Protein 3FD3 (pdb70)

Nearest PDB structures (foldseek):
  5ydo-assembly1_A  TM=7.662E-01  e=1.680E-12  Salmonella enterica
  5yez-assembly1_B  TM=7.474E-01  e=6.960E-12  Salmonella enterica subsp. enterica serovar Typhimurium
  2hxr-assembly1_B  TM=6.810E-01  e=9.103E-10  Escherichia coli K-12
  3oxn-assembly1_A  TM=6.902E-01  e=2.689E-09  Vibrio parahaemolyticus
  3oxn-assembly1_D  TM=6.213E-01  e=1.277E-09  Vibrio parahaemolyticus

Sequence (202 aa):
RRVTLNIATNADSLGTWFLDDAVSKFTGGSDYLVNIAVDDDQDHTVEWLRGGRVLAAVTAHHDDKPVQGCRVTPLGVLRYHATASPDFARHFADGVTPAALARAPGLTFNQKDRRLQASWIRRTALLGEDVSSYPTHWLPSTDDDGFVKASLAGGWGLNPVQLVAEHLAAGRLVVELPGTPLLDIPLYWQVNRRLAAERRLAGLTANVGTARVVLPV

Radius of gyration: 18.35 Å; Cα contacts (8 Å, |Δi|>4): 399; chains: 1; bounding box: 31×37×52 Å

InterPro domains:
  IPR000847 LysR, HTH, N-terminal domain [PF00126] (7-62)
  IPR000847 LysR, HTH, N-terminal domain [PR00039] (19-30)
  IPR000847 LysR, HTH, N-terminal domain [PR00039] (30-40)
  IPR000847 LysR, HTH, N-terminal domain [PR00039] (40-51)
  IPR000847 LysR, HTH, N-terminal domain [PS50931] (2-58)
  IPR005119 LysR, substrate-binding [PF03466] (92-272)
  IPR017685 HTH-type transcriptional regulator ArgP [TIGR03298] (2-296)
  IPR036388 Winged helix-like DNA-binding domain superfamily [G3DSA:1.10.10.10] (2-75)
  IPR036390 Winged helix DNA-binding domain superfamily [SSF46785] (1-108)
  IPR050176 LysR-type transcriptional regulator [PTHR30579] (1-291)

CATH classification: 3.40.190.10 (+1 more: 3.40.190.10)

Foldseek 3Di:
DAEAEEEEEQQCVVFQLCVLQVVLVVPDVYHYDYHYDPPPCVLVCCLVVVHFKYKFLDQDASPQWDKDWLFKFKKFWKAFPVLVVQAVVADALVSQQEAEAEAQDPPGCFVQVLCCQVHVDGHDHHYDHHNHLVVQLVCRLVNHIYIHTCRSCVVVCVVRSMDGSPDRMDIGIIMMIGRNVCCVVCVSSVVSSVRSVVPHHD

Secondary structure (DSSP, 8-state):
-PEEEEEE-HHHHTTTHHHHHHHHHHTSS-EEEEEE--SS-HHHHHHTTS-SEEEES--SPPTT-EEEEEEEEEEEEEE-S----S-TT-S-HHHHTTS-EEESSTT--HHHHHHHHHHSS-----EEE---HHHHHHHHHT--BEEEEHHHHHHHHHHTSSEE-----EEEEEEEEE-TTTTTTTHHHHH--HHHHHH---

B-factor: mean 26.75, std 8.36, range [17.61, 74.77]

Organism: Agrobacterium fabrum (strain C58 / ATCC 33970) (NCBI:txid176299)

Solvent-accessible surface area: 10187 Å² total

Structure (mmCIF, N/CA/C/O backbone):
data_3FD3
#
_entry.id   3FD3
#
_cell.length_a   53.613
_cell.length_b   53.613
_cell.length_c   188.027
_cell.angle_alpha   90.000
_cell.angle_beta   90.000
_cell.angle_gamma   90.000
#
_symmetry.space_group_name_H-M   'P 43 21 2'
#
loop_
_entity.id
_entity.type
_entity.pdbx_description
1 polymer 'chromosome replication initiation inhibitor protein'
2 non-polymer 'CALCIUM ION'
3 non-polymer 3,6,9,12,15,18-HEXAOXAICOSANE-1,20-DIOL
4 non-polymer 'TETRAETHYLENE GLYCOL'
5 non-polymer 1,2-ETHANEDIOL
6 water water
#
loop_
_atom_site.group_PDB
_atom_site.id
_atom_site.type_symbol
_atom_site.label_atom_id
_atom_site.label_alt_id
_atom_site.label_comp_id
_atom_site.label_asym_id
_atom_site.label_entity_id
_atom_site.label_seq_id
_atom_site.pdbx_PDB_ins_code
_atom_site.Cartn_x
_atom_site.Cartn_y
_atom_site.Cartn_z
_atom_site.occupancy
_atom_site.B_iso_or_equiv
_atom_site.auth_seq_id
_atom_site.auth_comp_id
_atom_site.auth_asym_id
_atom_site.auth_atom_id
_atom_site.pdbx_PDB_model_num
ATOM 1 N N A ARG A 1 1 ? 12.981 29.896 23.863 0.50 27.65 112 ARG A N 1
ATOM 2 N N B ARG A 1 1 ? 13.241 30.143 24.307 0.50 30.39 112 ARG A N 1
ATOM 3 C CA A ARG A 1 1 ? 13.585 28.546 23.698 0.50 27.49 112 ARG A CA 1
ATOM 4 C CA B ARG A 1 1 ? 13.716 28.755 24.006 0.50 29.91 112 ARG A CA 1
ATOM 5 C C A ARG A 1 1 ? 15.067 28.677 23.316 0.50 27.16 112 ARG A C 1
ATOM 6 C C B ARG A 1 1 ? 15.142 28.770 23.463 0.50 28.60 112 ARG A C 1
ATOM 7 O O A ARG A 1 1 ? 15.471 29.668 22.716 0.50 28.02 112 ARG A O 1
ATOM 8 O O B ARG A 1 1 ? 15.579 29.756 22.875 0.50 29.19 112 ARG A O 1
ATOM 23 N N . VAL A 1 2 ? 15.870 27.680 23.671 1.00 26.86 113 VAL A N 1
ATOM 24 C CA . VAL A 1 2 ? 17.272 27.619 23.247 1.00 25.25 113 VAL A CA 1
ATOM 25 C C . VAL A 1 2 ? 17.342 26.853 21.916 1.00 23.75 113 VAL A C 1
ATOM 26 O O . VAL A 1 2 ? 16.717 25.800 21.776 1.00 23.55 113 VAL A O 1
ATOM 30 N N . THR A 1 3 ? 18.099 27.373 20.960 1.00 22.19 114 THR A N 1
ATOM 31 C CA . THR A 1 3 ? 18.293 26.683 19.687 1.00 21.88 114 THR A CA 1
ATOM 32 C C . THR A 1 3 ? 19.638 25.957 19.647 1.00 21.97 114 THR A C 1
ATOM 33 O O . THR A 1 3 ? 20.671 26.571 19.923 1.00 22.31 114 THR A O 1
ATOM 37 N N . LEU A 1 4 ? 19.598 24.663 19.316 1.00 21.09 115 LEU A N 1
ATOM 38 C CA . LEU A 1 4 ? 20.773 23.800 19.224 1.00 21.05 115 LEU A CA 1
ATOM 39 C C . LEU A 1 4 ? 21.199 23.661 17.779 1.00 21.75 115 LEU A C 1
ATOM 40 O O . LEU A 1 4 ? 20.414 23.186 16.948 1.00 21.12 115 LEU A O 1
ATOM 45 N N . ASN A 1 5 ? 22.429 24.069 17.484 1.00 21.73 116 ASN A N 1
ATOM 46 C CA . ASN A 1 5 ? 23.025 23.867 16.143 1.00 22.37 116 ASN A CA 1
ATOM 47 C C . ASN A 1 5 ? 23.648 22.465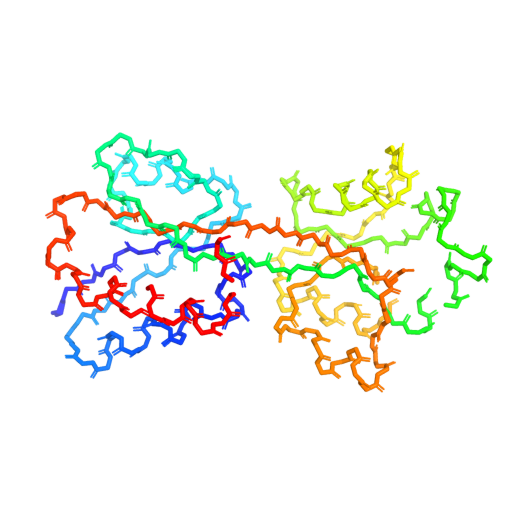 16.009 1.00 21.95 116 ASN A C 1
ATOM 48 O O . ASN A 1 5 ? 24.617 22.131 16.726 1.00 21.39 116 ASN A O 1
ATOM 53 N N . ILE A 1 6 ? 23.124 21.664 15.087 1.00 20.83 117 ILE A N 1
ATOM 54 C CA . ILE A 1 6 ? 23.522 20.278 14.888 1.00 21.99 117 ILE A CA 1
ATOM 55 C C . ILE A 1 6 ? 23.750 20.058 13.390 1.00 21.86 117 ILE A C 1
ATOM 56 O O . ILE A 1 6 ? 23.033 20.608 12.564 1.00 23.24 117 ILE A O 1
ATOM 61 N N . ALA A 1 7 ? 24.784 19.317 13.043 1.00 21.32 118 ALA A N 1
ATOM 62 C CA . ALA A 1 7 ? 25.117 19.036 11.655 1.00 20.52 118 ALA A CA 1
ATOM 63 C C . ALA A 1 7 ? 24.825 17.567 11.354 1.00 20.73 118 ALA A C 1
ATOM 64 O O . ALA A 1 7 ? 24.870 16.702 12.234 1.00 20.78 118 ALA A O 1
ATOM 66 N N . THR A 1 8 ? 24.507 17.303 10.081 1.00 21.05 119 THR A N 1
ATOM 67 C CA . THR A 1 8 ? 24.313 15.928 9.598 1.00 21.13 119 THR A CA 1
ATOM 68 C C . THR A 1 8 ? 24.700 15.901 8.131 1.00 22.03 119 THR A C 1
ATOM 69 O O . THR A 1 8 ? 24.634 16.947 7.445 1.00 22.31 119 THR A O 1
ATOM 73 N N . ASN A 1 9 ? 25.108 14.721 7.668 1.00 22.82 120 ASN A N 1
ATOM 74 C CA . ASN A 1 9 ? 25.231 14.472 6.251 1.00 23.63 120 ASN A CA 1
ATOM 75 C C . ASN A 1 9 ? 23.839 14.342 5.639 1.00 22.53 120 ASN A C 1
ATOM 76 O O . ASN A 1 9 ? 22.879 13.984 6.325 1.00 22.08 120 ASN A O 1
ATOM 81 N N . ALA A 1 10 ? 23.727 14.599 4.338 1.00 20.92 121 ALA A N 1
ATOM 82 C CA . ALA A 1 10 ? 22.425 14.514 3.666 1.00 20.78 121 ALA A CA 1
ATOM 83 C C . ALA A 1 10 ? 21.809 13.131 3.761 1.00 20.45 121 ALA A C 1
ATOM 84 O O . ALA A 1 10 ? 20.591 12.980 3.887 1.00 20.38 121 ALA A O 1
ATOM 86 N N . ASP A 1 11 ? 22.638 12.101 3.621 1.00 20.71 122 ASP A N 1
ATOM 87 C CA . ASP A 1 11 ? 22.100 10.735 3.586 1.00 20.52 122 ASP A CA 1
ATOM 88 C C . ASP A 1 11 ? 21.486 10.337 4.948 1.00 20.39 122 ASP A C 1
ATOM 89 O O . ASP A 1 11 ? 20.484 9.635 4.975 1.00 19.93 122 ASP A O 1
ATOM 94 N N . SER A 1 12 ? 22.039 10.813 6.062 1.00 19.03 123 SER A N 1
ATOM 95 C CA . SER A 1 12 ? 21.367 10.594 7.360 1.00 19.43 123 SER A CA 1
ATOM 96 C C . SER A 1 12 ? 20.090 11.415 7.488 1.00 20.19 123 SER A C 1
ATOM 97 O O . SER A 1 12 ? 19.078 10.916 8.030 1.00 20.15 123 SER A O 1
ATOM 100 N N . LEU A 1 13 ? 20.108 12.662 7.021 1.00 20.56 124 LEU A N 1
ATOM 101 C CA . LEU A 1 13 ? 18.874 13.487 7.037 1.00 21.59 124 LEU A CA 1
ATOM 102 C C . LEU A 1 13 ? 17.783 12.824 6.192 1.00 22.85 124 LEU A C 1
ATOM 103 O O . LEU A 1 13 ? 16.598 12.903 6.512 1.00 23.50 124 LEU A O 1
ATOM 108 N N . GLY A 1 14 ? 18.163 12.178 5.095 1.00 22.25 125 GLY A N 1
ATOM 109 C CA . GLY A 1 14 ? 17.195 11.527 4.240 1.00 22.94 125 GLY A CA 1
ATOM 110 C C . GLY A 1 14 ? 16.674 10.200 4.758 1.00 22.50 125 GLY A C 1
ATOM 111 O O . GLY A 1 14 ? 15.759 9.640 4.136 1.00 22.58 125 GLY A O 1
ATOM 112 N N . THR A 1 15 ? 17.246 9.692 5.862 1.00 21.63 126 THR A N 1
ATOM 113 C CA . THR A 1 15 ? 16.897 8.416 6.425 1.00 21.61 126 THR A CA 1
ATOM 114 C C . THR A 1 15 ? 16.426 8.563 7.892 1.00 23.22 126 THR A C 1
ATOM 115 O O . THR A 1 15 ? 15.235 8.872 8.117 1.00 25.04 126 THR A O 1
ATOM 119 N N . TRP A 1 16 ? 17.352 8.493 8.836 1.00 21.64 127 TRP A N 1
ATOM 120 C CA . TRP A 1 16 ? 17.074 8.259 10.267 1.00 21.26 127 TRP A CA 1
ATOM 121 C C . TRP A 1 16 ? 17.233 9.469 11.185 1.00 21.27 127 TRP A C 1
ATOM 122 O O . TRP A 1 16 ? 16.755 9.447 12.335 1.00 20.79 127 TRP A O 1
ATOM 133 N N . PHE A 1 17 ? 17.902 10.525 10.726 1.00 21.21 128 PHE A N 1
ATOM 134 C CA . PHE A 1 17 ? 18.328 11.595 11.635 1.00 20.83 128 PHE A CA 1
ATOM 135 C C . PHE A 1 17 ? 17.163 12.305 12.327 1.00 21.46 128 PHE A C 1
ATOM 136 O O . PHE A 1 17 ? 17.207 12.525 13.560 1.00 20.17 128 PHE A O 1
ATOM 144 N N . LEU A 1 18 ? 16.121 12.634 11.554 1.00 20.27 129 LEU A N 1
ATOM 145 C CA . LEU A 1 18 ? 14.969 13.337 12.111 1.00 21.62 129 LEU A CA 1
ATOM 146 C C . LEU A 1 18 ? 14.141 12.457 13.014 1.00 22.02 129 LEU A C 1
ATOM 147 O O . LEU A 1 18 ? 13.510 12.962 13.945 1.00 21.97 129 LEU A O 1
ATOM 152 N N A ASP A 1 19 ? 14.157 11.149 12.775 0.50 22.42 130 ASP A N 1
ATOM 153 N N B ASP A 1 19 ? 14.132 11.148 12.768 0.50 22.16 130 ASP A N 1
ATOM 154 C CA A ASP A 1 19 ? 13.505 10.219 13.692 0.50 23.41 130 ASP A CA 1
ATOM 155 C CA B ASP A 1 19 ? 13.489 10.236 13.712 0.50 22.93 130 ASP A CA 1
ATOM 156 C C A ASP A 1 19 ? 14.126 10.315 15.084 0.50 22.95 130 ASP A C 1
ATOM 157 C C B ASP A 1 19 ? 14.121 10.443 15.088 0.50 22.71 130 ASP A C 1
ATOM 158 O O A ASP A 1 19 ? 13.410 10.303 16.081 0.50 23.53 130 ASP A O 1
ATOM 159 O O B ASP A 1 19 ? 13.411 10.691 16.067 0.50 23.20 130 ASP A O 1
ATOM 168 N N . ALA A 1 20 ? 15.454 10.422 15.149 1.00 22.22 131 ALA A N 1
ATOM 169 C CA . ALA A 1 20 ? 16.162 10.615 16.405 1.00 21.60 131 ALA A CA 1
ATOM 170 C C . ALA A 1 20 ? 15.929 11.996 17.009 1.00 21.55 131 ALA A C 1
ATOM 171 O O . ALA A 1 20 ? 15.609 12.124 18.186 1.00 21.97 131 ALA A O 1
ATOM 173 N N . VAL A 1 21 ? 16.088 13.031 16.201 1.00 19.96 132 VAL A N 1
ATOM 174 C CA . VAL A 1 21 ? 15.972 14.393 16.697 1.00 20.46 132 VAL A CA 1
ATOM 175 C C . VAL A 1 21 ? 14.557 14.681 17.219 1.00 20.29 132 VAL A C 1
ATOM 176 O O . VAL A 1 21 ? 14.405 15.324 18.251 1.00 20.39 132 VAL A O 1
ATOM 180 N N . SER A 1 22 ? 13.541 14.148 16.553 1.00 20.35 133 SER A N 1
ATOM 181 C CA . SER A 1 22 ? 12.165 14.436 16.925 1.00 21.06 133 SER A CA 1
ATOM 182 C C . SER A 1 22 ? 11.818 13.783 18.269 1.00 20.74 133 SER A C 1
ATOM 183 O O . SER A 1 22 ? 11.004 14.311 19.034 1.00 20.37 133 SER A O 1
ATOM 186 N N . LYS A 1 23 ? 12.443 12.651 18.562 1.00 20.57 134 LYS A N 1
ATOM 187 C CA . LYS A 1 23 ? 12.227 12.001 19.855 1.00 21.03 134 LYS A CA 1
ATOM 188 C C . LYS A 1 23 ? 12.713 12.948 20.934 1.00 21.10 134 LYS A C 1
ATOM 189 O O . LYS A 1 23 ? 12.080 13.093 21.982 1.00 22.01 134 LYS A O 1
ATOM 195 N N . PHE A 1 24 ? 13.868 13.560 20.697 1.00 20.12 135 PHE A N 1
ATOM 196 C CA . PHE A 1 24 ? 14.439 14.504 21.663 1.00 20.00 135 PHE A CA 1
ATOM 197 C C . PHE A 1 24 ? 13.613 15.796 21.795 1.00 20.22 135 PHE A C 1
ATOM 198 O O . PHE A 1 24 ? 13.256 16.214 22.926 1.00 20.72 135 PHE A O 1
ATOM 206 N N . THR A 1 25 ? 13.297 16.425 20.663 1.00 19.66 136 THR A N 1
ATOM 207 C CA . THR A 1 25 ? 12.551 17.682 20.721 1.00 20.68 136 THR A CA 1
ATOM 208 C C . THR A 1 25 ? 11.128 17.498 21.276 1.00 20.83 136 THR A C 1
ATOM 209 O O . THR A 1 25 ? 10.609 18.410 21.907 1.00 20.82 136 THR A O 1
ATOM 213 N N . GLY A 1 26 ? 10.548 16.314 21.109 1.00 21.21 137 GLY A N 1
ATOM 214 C CA . GLY A 1 26 ? 9.197 16.030 21.599 1.00 21.69 137 GLY A CA 1
ATOM 215 C C . GLY A 1 26 ? 9.105 16.052 23.124 1.00 21.75 137 GLY A C 1
ATOM 216 O O . GLY A 1 26 ? 8.034 16.295 23.683 1.00 20.11 137 GLY A O 1
ATOM 217 N N . GLY A 1 27 ? 10.229 15.815 23.784 1.00 22.49 138 GLY A N 1
ATOM 218 C CA . GLY A 1 27 ? 10.277 15.739 25.245 1.00 24.16 138 GLY A CA 1
ATOM 219 C C . GLY A 1 27 ? 10.962 16.923 25.911 1.00 25.66 138 GLY A C 1
ATOM 220 O O . GLY A 1 27 ? 11.099 16.949 27.137 1.00 24.91 138 GLY A O 1
ATOM 221 N N . SER A 1 28 ? 11.385 17.902 25.115 1.00 27.08 139 SER A N 1
ATOM 222 C CA . SER A 1 28 ? 12.067 19.068 25.634 1.00 29.00 139 SER A CA 1
ATOM 223 C C . SER A 1 28 ? 11.638 20.371 24.950 1.00 30.16 139 SER A C 1
ATOM 224 O O . SER A 1 28 ? 10.763 20.394 24.058 1.00 31.62 139 SER A O 1
ATOM 227 N N . ASP A 1 29 ? 12.235 21.464 25.417 1.00 30.21 140 ASP A N 1
ATOM 228 C CA . ASP A 1 29 ? 11.882 22.789 24.939 1.00 30.58 140 ASP A CA 1
ATOM 229 C C . ASP A 1 29 ? 12.829 23.293 23.867 1.00 29.34 140 ASP A C 1
ATOM 230 O O . ASP A 1 29 ? 12.625 24.400 23.347 1.00 30.04 140 ASP A O 1
ATOM 235 N N . TYR A 1 30 ? 13.829 22.487 23.506 1.00 26.36 141 TYR A N 1
ATOM 236 C CA . TYR A 1 30 ? 14.829 22.934 22.561 1.00 24.44 141 TYR A CA 1
ATOM 237 C C . TYR A 1 30 ? 14.290 23.052 21.149 1.00 23.31 141 TYR A C 1
ATOM 238 O O . TYR A 1 30 ? 13.415 22.287 20.716 1.00 22.31 141 TYR A O 1
ATOM 247 N N . LEU A 1 31 ? 14.834 24.021 20.432 1.00 21.39 142 LEU A N 1
ATOM 248 C CA . LEU A 1 31 ? 14.674 24.099 18.979 1.00 20.50 142 LEU A CA 1
ATOM 249 C C . LEU A 1 31 ? 15.977 23.616 18.366 1.00 20.32 142 LEU A C 1
ATOM 250 O O . LEU A 1 31 ? 17.021 23.704 19.021 1.00 20.55 142 LEU A O 1
ATOM 255 N N . VAL A 1 32 ? 15.941 23.150 17.116 1.00 18.27 143 VAL A N 1
ATOM 256 C CA . VAL A 1 32 ? 17.134 22.720 16.425 1.00 19.22 143 VAL A CA 1
ATOM 257 C C . VAL A 1 32 ? 17.355 23.519 15.145 1.00 20.13 143 VAL A C 1
ATOM 258 O O . VAL A 1 32 ? 16.405 23.928 14.470 1.00 19.41 143 VAL A O 1
ATOM 262 N N . ASN A 1 33 ? 18.622 23.787 14.874 1.00 20.47 144 ASN A N 1
ATOM 263 C CA . ASN A 1 33 ? 19.049 24.368 13.614 1.00 20.77 144 ASN A CA 1
ATOM 264 C C . ASN A 1 33 ? 19.923 23.326 12.954 1.00 20.73 144 ASN A C 1
ATOM 265 O O . ASN A 1 33 ? 21.053 23.055 13.408 1.00 21.31 144 ASN A O 1
ATOM 270 N N . ILE A 1 34 ? 19.370 22.692 11.928 1.00 20.50 145 ILE A N 1
ATOM 271 C CA . ILE A 1 34 ? 20.005 21.5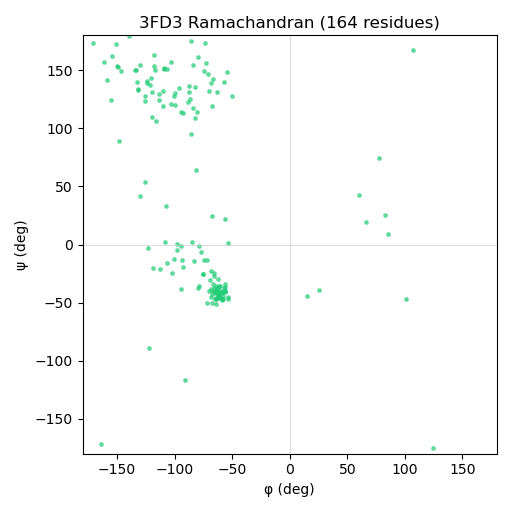47 11.274 1.00 21.06 145 ILE A CA 1
ATOM 272 C C . ILE A 1 34 ? 20.796 21.998 10.082 1.00 21.13 145 ILE A C 1
ATOM 273 O O . ILE A 1 34 ? 20.247 22.560 9.123 1.00 21.52 145 ILE A O 1
ATOM 278 N N . ALA A 1 35 ? 22.121 21.838 10.161 1.00 21.43 146 ALA A N 1
ATOM 279 C CA . ALA A 1 35 ? 23.004 22.196 9.058 1.00 22.42 146 ALA A CA 1
ATOM 280 C C . ALA A 1 35 ? 23.359 20.921 8.314 1.00 23.23 146 ALA A C 1
ATOM 281 O O . ALA A 1 35 ? 23.760 19.902 8.922 1.00 24.08 146 ALA A O 1
ATOM 283 N N . VAL A 1 36 ? 23.211 20.938 6.998 1.00 23.37 147 VAL A N 1
ATOM 284 C CA . VAL A 1 36 ? 23.446 19.736 6.223 1.00 25.06 147 VAL A CA 1
ATOM 285 C C . VAL A 1 36 ? 24.810 19.908 5.554 1.00 26.24 147 VAL A C 1
ATOM 286 O O . VAL A 1 36 ? 25.033 20.869 4.811 1.00 26.59 147 VAL A O 1
ATOM 290 N N . ASP A 1 37 ? 25.732 19.002 5.826 1.00 27.03 148 ASP A N 1
ATOM 291 C CA . ASP A 1 37 ? 27.089 19.153 5.376 1.00 29.06 148 ASP A CA 1
ATOM 292 C C . ASP A 1 37 ? 27.342 18.067 4.367 1.00 31.13 148 ASP A C 1
ATOM 293 O O . ASP A 1 37 ? 27.332 16.890 4.722 1.00 33.22 148 ASP A O 1
ATOM 298 N N A ASP A 1 38 ? 27.551 18.405 3.112 0.50 31.69 149 ASP A N 1
ATOM 299 N N B ASP A 1 38 ? 27.491 18.465 3.111 0.50 31.83 149 ASP A N 1
ATOM 300 C CA A ASP A 1 38 ? 28.125 17.400 2.208 0.50 32.09 149 ASP A CA 1
ATOM 301 C CA B ASP A 1 38 ? 27.934 17.542 2.066 0.50 32.38 149 ASP A CA 1
ATOM 302 C C A ASP A 1 38 ? 29.293 17.976 1.431 0.50 32.27 149 ASP A C 1
ATOM 303 C C B ASP A 1 38 ? 29.288 17.956 1.454 0.50 32.41 149 ASP A C 1
ATOM 304 O O A ASP A 1 38 ? 29.622 17.503 0.347 0.50 32.58 149 ASP A O 1
ATOM 305 O O B ASP A 1 38 ? 29.759 17.309 0.520 0.50 32.50 149 ASP A O 1
ATOM 314 N N . GLN A 1 39 ? 29.922 18.993 2.018 1.00 32.55 150 GLN A N 1
ATOM 315 C CA . GLN A 1 39 ? 31.205 19.516 1.534 1.00 32.45 150 GLN A CA 1
ATOM 316 C C . GLN A 1 39 ? 32.338 19.251 2.542 1.00 32.34 150 GLN A C 1
ATOM 317 O O . GLN A 1 39 ? 33.415 19.847 2.430 1.00 31.16 150 GLN A O 1
ATOM 323 N N . ASP A 1 40 ? 32.094 18.355 3.505 1.00 32.00 151 ASP A N 1
ATOM 324 C CA . ASP A 1 40 ? 33.097 17.951 4.479 1.00 32.32 151 ASP A CA 1
ATOM 325 C C . ASP A 1 40 ? 33.590 19.156 5.327 1.00 30.82 151 ASP A C 1
ATOM 326 O O . ASP A 1 40 ? 34.790 19.326 5.547 1.00 30.31 151 ASP A O 1
ATOM 331 N N . HIS A 1 41 ? 32.660 20.011 5.748 1.00 28.96 152 HIS A N 1
ATOM 332 C CA . HIS A 1 41 ? 32.974 21.137 6.614 1.00 28.90 152 HIS A CA 1
ATOM 333 C C . HIS A 1 41 ? 32.685 20.864 8.080 1.00 28.20 152 HIS A C 1
ATOM 334 O O . HIS A 1 41 ? 32.968 21.708 8.931 1.00 27.22 152 HIS A O 1
ATOM 341 N N . THR A 1 42 ? 32.108 19.698 8.381 1.00 28.07 153 THR A N 1
ATOM 342 C CA . THR A 1 42 ? 31.656 19.431 9.759 1.00 28.33 153 THR A CA 1
ATOM 343 C C . THR A 1 42 ? 32.760 19.585 10.782 1.00 28.25 153 THR A C 1
ATOM 344 O O . THR A 1 42 ? 32.525 20.165 11.859 1.00 27.32 153 THR A O 1
ATOM 348 N N . VAL A 1 43 ? 33.963 19.104 10.456 1.00 28.35 154 VAL A N 1
ATOM 349 C CA . VAL A 1 43 ? 35.097 19.209 11.386 1.00 29.09 154 VAL A CA 1
ATOM 350 C C . VAL A 1 43 ? 35.443 20.664 11.723 1.00 28.78 154 VAL A C 1
ATOM 351 O O . VAL A 1 43 ? 35.635 21.007 12.886 1.00 29.03 154 VAL A O 1
ATOM 355 N N . GLU A 1 44 ? 35.487 21.513 10.702 1.00 28.68 155 GLU A N 1
ATOM 356 C CA . GLU A 1 44 ? 35.708 22.943 10.895 1.00 28.87 155 GLU A CA 1
ATOM 357 C C . GLU A 1 44 ? 34.598 23.585 11.729 1.00 27.49 155 GLU A C 1
ATOM 358 O O . GLU A 1 44 ? 34.870 24.370 12.643 1.00 26.93 155 GLU A O 1
ATOM 364 N N . TRP A 1 45 ? 33.356 23.222 11.437 1.00 25.62 156 TRP A N 1
ATOM 365 C CA . TRP A 1 45 ? 32.212 23.755 12.181 1.00 25.29 156 TRP A CA 1
ATOM 366 C C . TRP A 1 45 ? 32.258 23.381 13.651 1.00 24.79 156 TRP A C 1
ATOM 367 O O . TRP A 1 45 ? 31.933 24.195 14.516 1.00 24.65 156 TRP A O 1
ATOM 378 N N . LEU A 1 46 ? 32.618 22.139 13.933 1.00 24.23 157 LEU A N 1
ATOM 379 C CA . LEU A 1 46 ? 32.784 21.720 15.319 1.00 25.14 157 LEU A CA 1
ATOM 380 C C . LEU A 1 46 ? 33.927 22.473 16.003 1.00 26.23 157 LEU A C 1
ATOM 381 O O . LEU A 1 46 ? 33.788 22.951 17.127 1.00 26.19 157 LEU A O 1
ATOM 386 N N . ARG A 1 47 ? 35.051 22.569 15.321 1.00 27.47 158 ARG A N 1
ATOM 387 C CA . ARG A 1 47 ? 36.207 23.284 15.866 1.00 29.49 158 ARG A CA 1
ATOM 388 C C . ARG A 1 47 ? 35.859 24.739 16.167 1.00 29.32 158 ARG A C 1
ATOM 389 O O . ARG A 1 47 ? 36.256 25.273 17.202 1.00 30.65 158 ARG A O 1
ATOM 397 N N . GLY A 1 48 ? 35.103 25.374 15.284 1.00 29.33 159 GLY A N 1
ATOM 398 C CA . GLY A 1 48 ? 34.758 26.790 15.428 1.00 29.23 159 GLY A CA 1
ATOM 399 C C . GLY A 1 48 ? 33.553 27.061 16.313 1.00 29.14 159 GLY A C 1
ATOM 400 O O . GLY A 1 48 ? 33.145 28.210 16.455 1.00 29.40 159 GLY A O 1
ATOM 401 N N . GLY A 1 49 ? 32.973 26.011 16.891 1.00 28.65 160 GLY A N 1
ATOM 402 C CA . GLY A 1 49 ? 31.749 26.133 17.685 1.00 28.30 160 GLY A CA 1
ATOM 403 C C . GLY A 1 49 ? 30.516 26.553 16.906 1.00 28.08 160 GLY A C 1
ATOM 404 O O . GLY A 1 49 ? 29.541 27.013 17.502 1.00 28.91 160 GLY A O 1
ATOM 405 N N . ARG A 1 50 ? 30.536 26.397 15.579 1.00 27.21 161 ARG A N 1
ATOM 406 C CA . ARG A 1 50 ? 29.381 26.750 14.747 1.00 26.38 161 ARG A CA 1
ATOM 407 C C . ARG A 1 50 ? 28.248 25.720 14.856 1.00 24.68 161 ARG A C 1
ATOM 408 O O . ARG A 1 50 ? 27.098 26.046 14.617 1.00 23.95 161 ARG A O 1
ATOM 416 N N . VAL A 1 51 ? 28.596 24.483 15.192 1.00 22.54 162 VAL A N 1
ATOM 417 C CA . VAL A 1 51 ? 27.634 23.491 15.639 1.00 21.87 162 VAL A CA 1
ATOM 418 C C . VAL A 1 51 ? 28.139 22.841 16.932 1.00 21.18 162 VAL A C 1
ATOM 419 O O . VAL A 1 51 ? 29.360 22.779 17.175 1.00 20.88 162 VAL A O 1
ATOM 423 N N . LEU A 1 52 ? 27.206 22.335 17.740 1.00 20.45 163 LEU A N 1
ATOM 424 C CA . LEU A 1 52 ? 27.529 21.670 19.003 1.00 20.96 163 LEU A CA 1
ATOM 425 C C . LEU A 1 52 ? 27.684 20.164 18.879 1.00 20.28 163 LEU A C 1
ATOM 426 O O . LEU A 1 52 ? 28.237 19.522 19.765 1.00 20.56 163 LEU A O 1
ATOM 431 N N . ALA A 1 53 ? 27.148 19.602 17.815 1.00 19.61 164 ALA A N 1
ATOM 432 C CA . ALA A 1 53 ? 27.110 18.168 17.629 1.00 19.76 164 ALA A CA 1
ATOM 433 C C . ALA A 1 53 ? 26.862 17.859 16.176 1.00 20.12 164 ALA A C 1
ATOM 434 O O . ALA A 1 53 ? 26.338 18.700 15.412 1.00 20.96 164 ALA A O 1
ATOM 436 N N . ALA A 1 54 ? 27.273 16.657 15.778 1.00 20.25 165 ALA A N 1
ATOM 437 C CA . ALA A 1 54 ? 27.175 16.271 14.366 1.00 20.17 165 ALA A CA 1
ATOM 438 C C . ALA A 1 54 ? 27.181 14.762 14.200 1.00 21.08 165 ALA A C 1
ATOM 439 O O . ALA A 1 54 ? 27.920 14.055 14.904 1.00 21.82 165 ALA A O 1
ATOM 441 N N . VAL A 1 55 ? 26.363 14.302 13.242 1.00 21.27 166 VAL A N 1
ATOM 442 C CA . VAL A 1 55 ? 26.490 12.990 12.637 1.00 21.15 166 VAL A CA 1
ATOM 443 C C . VAL A 1 55 ? 27.465 13.169 11.497 1.00 22.71 166 VAL A C 1
ATOM 444 O O . VAL A 1 55 ? 27.259 14.028 10.600 1.00 22.83 166 VAL A O 1
ATOM 448 N N . THR A 1 56 ? 28.522 12.375 11.504 1.00 22.99 167 THR A N 1
ATOM 449 C CA . THR A 1 56 ? 29.602 12.498 10.517 1.00 23.75 167 THR A CA 1
ATOM 450 C C . THR A 1 56 ? 30.236 11.144 10.236 1.00 24.49 167 THR A C 1
ATOM 451 O O . THR A 1 56 ? 30.231 10.261 11.091 1.00 23.45 167 THR A O 1
ATOM 455 N N . ALA A 1 57 ? 30.792 10.989 9.027 1.00 25.08 168 ALA A N 1
ATOM 456 C CA . ALA A 1 57 ? 31.641 9.838 8.718 1.00 26.26 168 ALA A CA 1
ATOM 457 C C . ALA A 1 57 ? 33.070 9.952 9.285 1.00 28.28 168 ALA A C 1
ATOM 458 O O . ALA A 1 57 ? 33.816 8.990 9.206 1.00 28.10 168 ALA A O 1
ATOM 460 N N A HIS A 1 58 ? 33.407 11.139 9.797 0.70 29.78 169 HIS A N 1
ATOM 461 N N B HIS A 1 58 ? 33.450 11.072 9.898 0.30 29.39 169 HIS A N 1
ATOM 462 C CA A HIS A 1 58 ? 34.687 11.388 10.445 0.70 31.79 169 HIS A CA 1
ATOM 463 C CA B HIS A 1 58 ? 34.781 11.234 10.528 0.30 30.70 169 HIS A CA 1
ATOM 464 C C A HIS A 1 58 ? 34.732 10.794 11.847 0.70 33.16 169 HIS A C 1
ATOM 465 C C B HIS A 1 58 ? 34.854 10.547 11.919 0.30 32.30 169 HIS A C 1
ATOM 466 O O A HIS A 1 58 ? 33.974 11.170 12.738 0.70 32.65 169 HIS A O 1
ATOM 467 O O B HIS A 1 58 ? 34.100 10.940 12.804 0.30 32.14 169 HIS A O 1
ATOM 480 N N A ASP A 1 59 ? 35.682 9.867 12.000 0.50 35.11 170 ASP A N 1
ATOM 481 N N B ASP A 1 59 ? 35.729 9.549 12.142 0.50 34.36 170 ASP A N 1
ATOM 482 C CA A ASP A 1 59 ? 35.918 9.046 13.204 0.50 36.84 170 ASP A CA 1
ATOM 483 C CA B ASP A 1 59 ? 35.861 8.985 13.512 0.50 35.91 170 ASP A CA 1
ATOM 484 C C A ASP A 1 59 ? 36.803 9.761 14.217 0.50 37.78 170 ASP A C 1
ATOM 485 C C B ASP A 1 59 ? 36.870 9.761 14.332 0.50 37.24 170 ASP A C 1
ATOM 486 O O A ASP A 1 59 ? 36.681 9.605 15.447 0.50 38.46 170 ASP A O 1
ATOM 487 O O B ASP A 1 59 ? 36.893 9.659 15.578 0.50 37.36 170 ASP A O 1
ATOM 496 N N . LYS A 1 60 ? 37.749 10.495 13.651 1.00 38.26 171 LYS A N 1
ATOM 497 C CA . LYS A 1 60 ? 38.833 11.101 14.350 1.00 39.31 171 LYS A CA 1
ATOM 498 C C . LYS A 1 60 ? 38.273 12.248 15.130 1.00 39.28 171 LYS A C 1
ATOM 499 O O . LYS A 1 60 ? 37.524 13.074 14.599 1.00 38.60 171 LYS A O 1
ATOM 505 N N . PRO A 1 61 ? 38.594 12.267 16.428 1.00 39.69 172 PRO A N 1
ATOM 506 C CA . PRO A 1 61 ? 38.048 13.264 17.304 1.00 39.18 172 PRO A CA 1
ATOM 507 C C . PRO A 1 61 ? 38.506 14.617 16.870 1.00 39.05 172 PRO A C 1
ATOM 508 O O . PRO A 1 61 ? 39.698 14.828 16.603 1.00 39.64 172 PRO A O 1
ATOM 512 N N . VAL A 1 62 ? 37.565 15.525 16.756 1.00 39.29 173 VAL A N 1
ATOM 513 C CA . VAL A 1 62 ? 37.904 16.913 16.701 1.00 38.90 173 VAL A CA 1
ATOM 514 C C . VAL A 1 62 ? 38.351 17.049 18.129 1.00 38.87 173 VAL A C 1
ATOM 515 O O . VAL A 1 62 ? 37.686 16.523 19.066 1.00 38.09 173 VAL A O 1
ATOM 519 N N . GLN A 1 63 ? 39.508 17.668 18.308 1.00 38.13 174 GLN A N 1
ATOM 520 C CA . GLN A 1 63 ? 40.105 17.747 19.618 1.00 37.92 174 GLN A CA 1
ATOM 521 C C . GLN A 1 63 ? 39.053 18.252 20.589 1.00 37.30 174 GLN A C 1
ATOM 522 O O . GLN A 1 63 ? 38.372 19.239 20.330 1.00 38.60 174 GLN A O 1
ATOM 528 N N . GLY A 1 64 ? 38.885 17.521 21.676 1.00 36.00 175 GLY A N 1
ATOM 529 C CA . GLY A 1 64 ? 37.950 17.890 22.696 1.00 34.30 175 GLY A CA 1
ATOM 530 C C . GLY A 1 64 ? 36.662 17.114 22.624 1.00 32.60 175 GLY A C 1
ATOM 531 O O . GLY A 1 64 ? 36.207 16.637 23.665 1.00 33.57 175 GLY A O 1
ATOM 532 N N . CYS A 1 65 ? 36.068 16.996 21.423 1.00 28.76 176 CYS A N 1
ATOM 533 C CA . CYS A 1 65 ? 34.754 16.380 21.271 1.00 27.58 176 CYS A CA 1
ATOM 534 C C . CYS A 1 65 ? 34.657 14.986 21.851 1.00 23.98 176 CYS A C 1
ATOM 535 O O . CYS A 1 65 ? 35.622 14.233 21.834 1.00 23.00 176 CYS A O 1
ATOM 538 N N . ARG A 1 66 ? 33.458 14.651 22.330 1.00 21.31 177 ARG A N 1
ATOM 539 C CA . ARG A 1 66 ? 33.143 13.276 22.688 1.00 20.86 177 ARG A CA 1
ATOM 540 C C . ARG A 1 66 ? 32.636 12.591 21.440 1.00 21.19 177 ARG A C 1
ATOM 541 O O . ARG A 1 66 ? 31.829 13.178 20.712 1.00 22.25 177 ARG A O 1
ATOM 549 N N . VAL A 1 67 ? 33.098 11.368 21.194 1.00 20.07 178 VAL A N 1
ATOM 550 C CA . VAL A 1 67 ? 32.794 10.683 19.927 1.00 19.68 178 VAL A CA 1
ATOM 551 C C . VAL A 1 67 ? 32.183 9.330 20.242 1.00 20.22 178 VAL A C 1
ATOM 552 O O . VAL A 1 67 ? 32.742 8.551 21.032 1.00 19.42 178 VAL A O 1
ATOM 556 N N . THR A 1 68 ? 31.029 9.055 19.651 1.00 19.40 179 THR A N 1
ATOM 557 C CA . THR A 1 68 ? 30.362 7.770 19.818 1.00 20.18 179 THR A CA 1
ATOM 558 C C . THR A 1 68 ? 30.074 7.127 18.449 1.00 19.89 179 THR A C 1
ATOM 559 O O . THR A 1 68 ? 29.406 7.718 17.616 1.00 19.58 179 THR A O 1
ATOM 563 N N . PRO A 1 69 ? 30.567 5.909 18.219 1.00 20.03 180 PRO A N 1
ATOM 564 C CA . PRO A 1 69 ? 30.190 5.251 16.959 1.00 19.71 180 PRO A CA 1
ATOM 565 C C . PRO A 1 69 ? 28.706 4.890 16.963 1.00 20.29 180 PRO A C 1
ATOM 566 O O . PRO A 1 69 ? 28.185 4.437 17.982 1.00 19.86 180 PRO A O 1
ATOM 570 N N . LEU A 1 70 ? 28.055 5.099 15.827 1.00 19.13 181 LEU A N 1
ATOM 571 C CA . LEU A 1 70 ? 26.618 4.916 15.702 1.00 20.37 181 LEU A CA 1
ATOM 572 C C . LEU A 1 70 ? 26.234 3.628 15.014 1.00 20.39 181 LEU A C 1
ATOM 573 O O . LEU A 1 70 ? 25.105 3.132 15.205 1.00 20.05 181 LEU A O 1
ATOM 578 N N . GLY A 1 71 ? 27.134 3.097 14.191 1.00 20.97 182 GLY A N 1
ATOM 579 C CA . GLY A 1 71 ? 26.808 1.959 13.320 1.00 21.05 182 GLY A CA 1
ATOM 580 C C . GLY A 1 71 ? 27.120 2.319 11.877 1.00 21.19 182 GLY A C 1
ATOM 581 O O . GLY A 1 71 ? 27.636 3.396 11.605 1.00 22.02 182 GLY A O 1
ATOM 582 N N . VAL A 1 72 ? 26.783 1.418 10.967 1.00 21.26 183 VAL A N 1
ATOM 583 C CA . VAL A 1 72 ? 27.172 1.515 9.565 1.00 21.89 183 VAL A CA 1
ATOM 584 C C . VAL A 1 72 ? 25.940 1.825 8.713 1.00 22.16 183 VAL A C 1
ATOM 585 O O . VAL A 1 72 ? 24.896 1.181 8.862 1.00 21.57 183 VAL A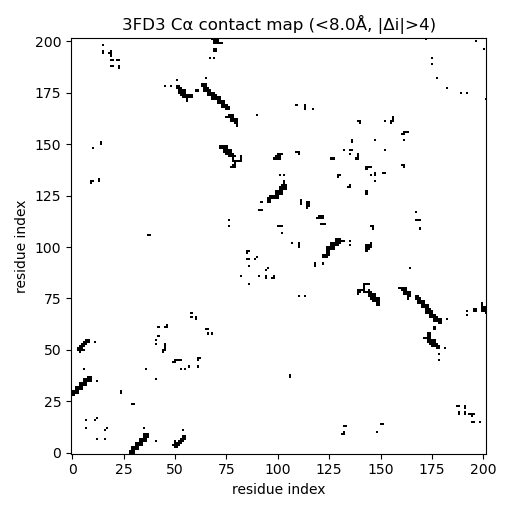 O 1
ATOM 589 N N . LEU A 1 73 ? 26.099 2.814 7.829 1.00 21.45 184 LEU A N 1
ATOM 590 C CA . LEU A 1 73 ? 25.113 3.152 6.794 1.00 21.64 184 LEU A CA 1
ATOM 591 C C . LEU A 1 73 ? 25.519 2.372 5.536 1.00 21.03 184 LEU A C 1
ATOM 592 O O . LEU A 1 73 ? 26.622 2.561 4.991 1.00 20.33 184 LEU A O 1
ATOM 597 N N . ARG A 1 74 ? 24.676 1.422 5.151 1.00 20.15 185 ARG A N 1
ATOM 598 C CA . ARG A 1 74 ? 24.975 0.548 4.007 1.00 20.86 185 ARG A CA 1
ATOM 599 C C . ARG A 1 74 ? 24.301 1.091 2.782 1.00 20.42 185 ARG A C 1
ATOM 600 O O . ARG A 1 74 ? 23.122 1.476 2.828 1.00 20.48 185 ARG A O 1
ATOM 608 N N . TYR A 1 75 ? 25.065 1.127 1.686 1.00 19.79 186 TYR A N 1
ATOM 609 C CA . TYR A 1 75 ? 24.584 1.596 0.404 1.00 20.08 186 TYR A CA 1
ATOM 610 C C . TYR A 1 75 ? 24.621 0.477 -0.617 1.00 20.68 186 TYR A C 1
ATOM 611 O O . TYR A 1 75 ? 25.472 -0.413 -0.538 1.00 18.88 186 TYR A O 1
ATOM 620 N N . HIS A 1 76 ? 23.702 0.532 -1.578 1.00 20.88 187 HIS A N 1
ATOM 621 C CA . HIS A 1 76 ? 23.711 -0.407 -2.702 1.00 19.73 187 HIS A CA 1
ATOM 622 C C . HIS A 1 76 ? 23.758 0.383 -4.014 1.00 20.50 187 HIS A C 1
ATOM 623 O O . HIS A 1 76 ? 23.086 1.415 -4.152 1.00 20.00 187 HIS A O 1
ATOM 630 N N . ALA A 1 77 ? 24.558 -0.108 -4.955 1.00 20.19 188 ALA A N 1
ATOM 631 C CA . ALA A 1 77 ? 24.653 0.477 -6.290 1.00 20.35 188 ALA A CA 1
ATOM 632 C C . ALA A 1 77 ? 23.456 -0.043 -7.087 1.00 20.68 188 ALA A C 1
ATOM 633 O O . ALA A 1 77 ? 23.347 -1.239 -7.334 1.00 20.40 188 ALA A O 1
ATOM 635 N N . THR A 1 78 ? 22.553 0.859 -7.459 1.00 20.85 189 THR A N 1
ATOM 636 C CA . THR A 1 78 ? 21.246 0.487 -7.978 1.00 21.53 189 THR A CA 1
ATOM 637 C C . THR A 1 78 ? 20.873 1.271 -9.244 1.00 20.60 189 THR A C 1
ATOM 638 O O . THR A 1 78 ? 21.295 2.411 -9.469 1.00 19.95 189 THR A O 1
ATOM 642 N N . ALA A 1 79 ? 20.082 0.633 -10.079 1.00 20.13 190 ALA A N 1
ATOM 643 C CA . ALA A 1 79 ? 19.493 1.292 -11.260 1.00 19.57 190 ALA A CA 1
ATOM 644 C C . ALA A 1 79 ? 18.167 0.601 -11.553 1.00 19.52 190 ALA A C 1
ATOM 645 O O . ALA A 1 79 ? 17.842 -0.427 -10.952 1.00 19.37 190 ALA A O 1
ATOM 647 N N . SER A 1 80 ? 17.401 1.153 -12.485 1.00 18.81 191 SER A N 1
ATOM 648 C CA . SER A 1 80 ? 16.139 0.517 -12.858 1.00 18.89 191 SER A CA 1
ATOM 649 C C . SER A 1 80 ? 16.400 -0.652 -13.825 1.00 19.58 191 SER A C 1
ATOM 650 O O . SER A 1 80 ? 17.459 -0.718 -14.448 1.00 19.33 191 SER A O 1
ATOM 653 N N . PRO A 1 81 ? 15.439 -1.574 -13.963 1.00 19.90 192 PRO A N 1
ATOM 654 C CA . PRO A 1 81 ? 15.593 -2.659 -14.947 1.00 19.68 192 PRO A CA 1
ATOM 655 C C . PRO A 1 81 ? 15.841 -2.186 -16.393 1.00 19.15 192 PRO A C 1
ATOM 656 O O . PRO A 1 81 ? 16.673 -2.746 -17.103 1.00 18.97 192 PRO A O 1
ATOM 660 N N . ASP A 1 82 ? 15.150 -1.126 -16.803 1.00 19.05 193 ASP A N 1
ATOM 661 C CA . ASP A 1 82 ? 15.342 -0.560 -18.131 1.00 18.85 193 ASP A CA 1
ATOM 662 C C . ASP A 1 82 ? 16.744 0.043 -18.261 1.00 18.43 193 ASP A C 1
ATOM 663 O O . ASP A 1 82 ? 17.350 -0.117 -19.288 1.00 17.61 193 ASP A O 1
ATOM 668 N N . PHE A 1 83 ? 17.239 0.719 -17.220 1.00 18.80 194 PHE A N 1
ATOM 669 C CA . PHE A 1 83 ? 18.621 1.213 -17.228 1.00 18.86 194 PHE A CA 1
ATOM 670 C C . PHE A 1 83 ? 19.624 0.085 -17.456 1.00 19.07 194 PHE A C 1
ATOM 671 O O . PHE A 1 83 ? 20.565 0.208 -18.261 1.00 18.55 194 PHE A O 1
ATOM 687 N N . ALA A 1 85 ? 19.030 -2.790 -18.818 1.00 17.76 196 ALA A N 1
ATOM 688 C CA . ALA A 1 85 ? 18.844 -3.337 -20.151 1.00 18.13 196 ALA A CA 1
ATOM 689 C C . ALA A 1 85 ? 19.527 -2.503 -21.233 1.00 18.68 196 ALA A C 1
ATOM 690 O O . ALA A 1 85 ? 20.059 -3.042 -22.201 1.00 18.90 196 ALA A O 1
ATOM 692 N N . ARG A 1 86 ? 19.468 -1.188 -21.080 1.00 19.12 197 ARG A N 1
ATOM 693 C CA . ARG A 1 86 ? 19.986 -0.279 -22.099 1.00 19.90 197 ARG A CA 1
ATOM 694 C C . ARG A 1 86 ? 21.506 -0.161 -22.019 1.00 20.37 197 ARG A C 1
ATOM 695 O O . ARG A 1 86 ? 22.169 -0.057 -23.037 1.00 19.04 197 ARG A O 1
ATOM 703 N N . HIS A 1 87 ? 22.050 -0.204 -20.807 1.00 21.11 198 HIS A N 1
ATOM 704 C CA . HIS A 1 87 ? 23.455 0.158 -20.571 1.00 22.23 198 HIS A CA 1
ATOM 705 C C . HIS A 1 87 ? 24.366 -0.970 -20.151 1.00 23.92 198 HIS A C 1
ATOM 706 O O . HIS A 1 87 ? 25.597 -0.864 -20.316 1.00 25.04 198 HIS A O 1
ATOM 713 N N . PHE A 1 88 ? 23.781 -2.041 -19.628 1.00 24.87 199 PHE A N 1
ATOM 714 C CA . PHE A 1 88 ? 24.539 -3.185 -19.165 1.00 26.09 199 PHE A CA 1
ATOM 715 C C . PHE A 1 88 ? 23.954 -4.469 -19.764 1.00 28.08 199 PHE A C 1
ATOM 716 O O . PHE A 1 88 ? 23.815 -5.473 -19.064 1.00 28.85 199 PHE A O 1
ATOM 724 N N . ALA A 1 89 ? 23.593 -4.416 -21.050 1.00 29.90 200 ALA A N 1
ATOM 725 C CA . ALA A 1 89 ? 22.973 -5.548 -21.732 1.00 31.57 200 ALA A CA 1
ATOM 726 C C . ALA A 1 89 ? 23.887 -6.772 -21.691 1.00 33.43 200 ALA A C 1
ATOM 727 O O . ALA A 1 89 ? 23.395 -7.871 -21.454 1.00 35.67 200 ALA A O 1
ATOM 729 N N . ASP A 1 90 ? 25.199 -6.596 -21.888 1.00 33.86 201 ASP A N 1
ATOM 730 C CA . ASP A 1 90 ? 26.134 -7.737 -21.758 1.00 33.71 201 ASP A CA 1
ATOM 731 C C . ASP A 1 90 ? 27.017 -7.675 -20.483 1.00 32.96 201 ASP A C 1
ATOM 732 O O . ASP A 1 90 ? 28.166 -8.142 -20.481 1.00 32.79 201 ASP A O 1
ATOM 737 N N . GLY A 1 91 ? 26.437 -7.121 -19.411 1.00 30.85 202 GLY A N 1
ATOM 738 C CA . GLY A 1 91 ? 27.005 -7.149 -18.064 1.00 28.89 202 GLY A CA 1
ATOM 739 C C . GLY A 1 91 ? 27.567 -5.825 -17.605 1.00 27.32 202 GLY A C 1
ATOM 740 O O . GLY A 1 91 ? 27.739 -4.893 -18.390 1.00 25.67 202 GLY A O 1
ATOM 741 N N . VAL A 1 92 ? 27.853 -5.743 -16.309 1.00 25.72 203 VAL A N 1
ATOM 742 C CA . VAL A 1 92 ? 28.514 -4.580 -15.744 1.00 25.30 203 VAL A CA 1
ATOM 743 C C . VAL A 1 92 ? 30.027 -4.743 -15.890 1.00 25.72 203 VAL A C 1
ATOM 744 O O . VAL A 1 92 ? 30.679 -5.381 -15.061 1.00 26.39 203 VAL A O 1
ATOM 748 N N . THR A 1 93 ? 30.567 -4.177 -16.962 1.00 24.92 204 THR A N 1
ATOM 749 C CA . THR A 1 93 ? 31.969 -4.310 -17.320 1.00 24.57 204 THR A CA 1
ATOM 750 C C . THR A 1 93 ? 32.623 -2.932 -17.304 1.00 24.47 204 THR A C 1
ATOM 751 O O . THR A 1 93 ? 31.935 -1.908 -17.322 1.00 24.01 204 THR A O 1
ATOM 755 N N . PRO A 1 94 ? 33.956 -2.894 -17.269 1.00 24.77 205 PRO A N 1
ATOM 756 C CA . PRO A 1 94 ? 34.621 -1.601 -17.365 1.00 24.76 205 PRO A CA 1
ATOM 757 C C . PRO A 1 94 ? 34.226 -0.819 -18.618 1.00 24.05 205 PRO A C 1
ATOM 758 O O . PRO A 1 94 ? 33.994 0.392 -18.537 1.00 24.77 205 PRO A O 1
ATOM 762 N N . ALA A 1 95 ? 34.099 -1.499 -19.751 1.00 23.39 206 ALA A N 1
ATOM 763 C CA . ALA A 1 95 ? 33.720 -0.830 -20.986 1.00 23.35 206 ALA A CA 1
ATOM 764 C C . ALA A 1 95 ? 32.340 -0.208 -20.843 1.00 22.82 206 ALA A C 1
ATOM 765 O O . ALA A 1 95 ? 32.120 0.959 -21.232 1.00 22.82 206 ALA A O 1
ATOM 767 N N . ALA A 1 96 ? 31.412 -0.975 -20.275 1.00 22.77 207 ALA A N 1
ATOM 768 C CA . ALA A 1 96 ? 30.038 -0.485 -20.080 1.00 22.91 207 ALA A CA 1
ATOM 769 C C . ALA A 1 96 ? 29.969 0.688 -19.105 1.00 23.23 207 ALA A C 1
ATOM 770 O O . ALA A 1 96 ? 29.238 1.656 -19.320 1.00 22.52 207 ALA A O 1
ATOM 772 N N . LEU A 1 97 ? 30.750 0.616 -18.028 1.00 22.86 208 LEU A N 1
ATOM 773 C CA . LEU A 1 97 ? 30.762 1.685 -17.020 1.00 23.51 208 LEU A CA 1
ATOM 774 C C . LEU A 1 97 ? 31.371 2.972 -17.549 1.00 24.16 208 LEU A C 1
ATOM 775 O O . LEU A 1 97 ? 31.076 4.057 -17.056 1.00 24.82 208 LEU A O 1
ATOM 780 N N . ALA A 1 98 ? 32.190 2.865 -18.587 1.00 24.09 209 ALA A N 1
ATOM 781 C CA . ALA A 1 98 ? 32.762 4.055 -19.202 1.00 24.50 209 ALA A CA 1
ATOM 782 C C . ALA A 1 98 ? 31.740 4.807 -20.031 1.00 24.81 209 ALA A C 1
ATOM 783 O O . ALA A 1 98 ? 32.003 5.940 -20.433 1.00 25.12 209 ALA A O 1
ATOM 785 N N . ARG A 1 99 ? 30.595 4.175 -20.303 1.00 25.32 210 ARG A N 1
ATOM 786 C CA . ARG A 1 99 ? 29.547 4.758 -21.133 1.00 26.25 210 ARG A CA 1
ATOM 787 C C . ARG A 1 99 ? 28.183 4.987 -20.458 1.00 25.74 210 ARG A C 1
ATOM 788 O O . ARG A 1 99 ? 27.399 5.767 -20.975 1.00 27.54 210 ARG A O 1
ATOM 796 N N . ALA A 1 100 ? 27.892 4.312 -19.347 1.00 23.97 211 ALA A N 1
ATOM 797 C CA . ALA A 1 100 ? 26.577 4.370 -18.710 1.00 23.52 211 ALA A CA 1
ATOM 798 C C . ALA A 1 100 ? 26.494 5.630 -17.842 1.00 23.29 211 ALA A C 1
ATOM 799 O O . ALA A 1 100 ? 27.441 5.904 -17.107 1.00 24.50 211 ALA A O 1
ATOM 801 N N . PRO A 1 101 ? 25.375 6.377 -17.893 1.00 22.61 212 PRO A N 1
ATOM 802 C CA . PRO A 1 101 ? 25.292 7.565 -17.031 1.00 21.52 212 PRO A CA 1
ATOM 803 C C . PRO A 1 101 ? 25.216 7.216 -15.549 1.00 21.49 212 PRO A C 1
ATOM 804 O O . PRO A 1 101 ? 24.271 6.567 -15.105 1.00 21.44 212 PRO A O 1
ATOM 808 N N . GLY A 1 102 ? 26.201 7.680 -14.791 1.00 20.33 213 GLY A N 1
ATOM 809 C CA . GLY A 1 102 ? 26.159 7.572 -13.350 1.00 20.40 213 GLY A CA 1
ATOM 810 C C . GLY A 1 102 ? 25.400 8.726 -12.730 1.00 20.94 213 GLY A C 1
ATOM 811 O O . GLY A 1 102 ? 25.018 9.715 -13.409 1.00 20.66 213 GLY A O 1
ATOM 812 N N . LEU A 1 103 ? 25.242 8.618 -11.416 1.00 21.51 214 LEU A N 1
ATOM 813 C CA . LEU A 1 103 ? 24.790 9.710 -10.572 1.00 20.93 214 LEU A CA 1
ATOM 814 C C . LEU A 1 103 ? 25.894 10.002 -9.549 1.00 21.38 214 LEU A C 1
ATOM 815 O O . LEU A 1 103 ? 26.407 9.076 -8.902 1.00 22.90 214 LEU A O 1
ATOM 820 N N . THR A 1 104 ? 26.248 11.274 -9.410 1.00 20.74 215 THR A N 1
ATOM 821 C CA . THR A 1 104 ? 27.275 11.714 -8.447 1.00 20.77 215 THR A CA 1
ATOM 822 C C . THR A 1 104 ? 26.714 12.905 -7.667 1.00 19.97 215 THR A C 1
ATOM 823 O O . THR A 1 104 ? 26.126 13.811 -8.240 1.00 19.45 215 THR A O 1
ATOM 827 N N . PHE A 1 105 ? 26.874 12.898 -6.352 1.00 20.70 216 PHE A N 1
ATOM 828 C CA . PHE A 1 105 ? 26.196 13.874 -5.499 1.00 20.59 216 PHE A CA 1
ATOM 829 C C . PHE A 1 105 ? 26.859 15.249 -5.699 1.00 20.37 216 PHE A C 1
ATOM 830 O O . PHE A 1 105 ? 26.186 16.239 -5.956 1.00 20.15 216 PHE A O 1
ATOM 838 N N . ASN A 1 106 ? 28.179 15.292 -5.603 1.00 19.89 217 ASN A N 1
ATOM 839 C CA . ASN A 1 106 ? 28.949 16.492 -5.833 1.00 20.69 217 ASN A CA 1
ATOM 840 C C . ASN A 1 106 ? 30.408 16.086 -6.041 1.00 21.04 217 ASN A C 1
ATOM 841 O O . ASN A 1 106 ? 30.699 14.905 -6.146 1.00 19.78 217 ASN A O 1
ATOM 846 N N . GLN A 1 107 ? 31.321 17.036 -6.102 1.00 22.42 218 GLN A N 1
ATOM 847 C CA . GLN A 1 107 ? 32.701 16.703 -6.458 1.00 23.62 218 GLN A CA 1
ATOM 848 C C . GLN A 1 107 ? 33.448 15.945 -5.363 1.00 23.99 218 GLN A C 1
ATOM 849 O O . GLN A 1 107 ? 34.499 15.386 -5.617 1.00 25.30 218 GLN A O 1
ATOM 855 N N . LYS A 1 108 ? 32.903 15.913 -4.163 1.00 23.53 219 LYS A N 1
ATOM 856 C CA . LYS A 1 108 ? 33.488 15.158 -3.052 1.00 24.38 219 LYS A CA 1
ATOM 857 C C . LYS A 1 108 ? 32.918 13.761 -2.865 1.00 23.75 219 LYS A C 1
ATOM 858 O O . LYS A 1 108 ? 33.354 13.027 -1.962 1.00 23.30 219 LYS A O 1
ATOM 864 N N . ASP A 1 109 ? 31.952 13.392 -3.705 1.00 23.00 220 ASP A N 1
ATOM 865 C CA . ASP A 1 109 ? 31.276 12.109 -3.588 1.00 23.01 220 ASP A CA 1
ATOM 866 C C . ASP A 1 109 ? 32.126 11.039 -4.258 1.00 23.79 220 ASP A C 1
ATOM 867 O O . ASP A 1 109 ? 32.181 10.971 -5.505 1.00 23.53 220 ASP A O 1
ATOM 872 N N . ARG A 1 110 ? 32.721 10.179 -3.426 1.00 23.42 221 ARG A N 1
ATOM 873 C CA A ARG A 1 110 ? 33.601 9.110 -3.900 0.50 24.02 221 ARG A CA 1
ATOM 874 C CA B ARG A 1 110 ? 33.609 9.106 -3.870 0.50 24.02 221 ARG A CA 1
ATOM 875 C C . ARG A 1 110 ? 32.928 7.746 -3.910 1.00 23.42 221 ARG A C 1
ATOM 876 O O . ARG A 1 110 ? 33.568 6.737 -4.219 1.00 23.90 221 ARG A O 1
ATOM 891 N N . LEU A 1 111 ? 31.638 7.694 -3.581 1.00 23.04 222 LEU A N 1
ATOM 892 C CA . LEU A 1 111 ? 30.978 6.387 -3.416 1.00 23.09 222 LEU A CA 1
ATOM 893 C C . LEU A 1 111 ? 30.875 5.539 -4.691 1.00 22.74 222 LEU A C 1
ATOM 894 O O . LEU A 1 111 ? 31.071 4.324 -4.655 1.00 22.51 222 LEU A O 1
ATOM 899 N N . GLN A 1 112 ? 30.558 6.155 -5.820 1.00 21.80 223 GLN A N 1
ATOM 900 C CA . GLN A 1 112 ? 30.459 5.393 -7.056 1.00 21.73 223 GLN A CA 1
ATOM 901 C C . GLN A 1 112 ? 31.854 4.901 -7.447 1.00 21.48 223 GLN A C 1
ATOM 902 O O . GLN A 1 112 ? 32.010 3.756 -7.852 1.00 22.36 223 GLN A O 1
ATOM 908 N N . ALA A 1 113 ? 32.846 5.776 -7.319 1.00 22.00 224 ALA A N 1
ATOM 909 C CA . ALA A 1 113 ? 34.237 5.437 -7.658 1.00 22.67 224 ALA A CA 1
ATOM 910 C C . ALA A 1 113 ? 34.732 4.287 -6.783 1.00 23.05 224 ALA A C 1
ATOM 911 O O . ALA A 1 113 ? 35.365 3.331 -7.255 1.00 22.55 224 ALA A O 1
ATOM 913 N N . SER A 1 114 ? 34.436 4.382 -5.496 1.00 23.66 225 SER A N 1
ATOM 914 C CA . SER A 1 114 ? 34.818 3.359 -4.541 1.00 24.96 225 SER A CA 1
ATOM 915 C C . SER A 1 114 ? 34.134 2.020 -4.856 1.00 24.50 225 SER A C 1
ATOM 916 O O . SER A 1 114 ? 34.778 0.977 -4.861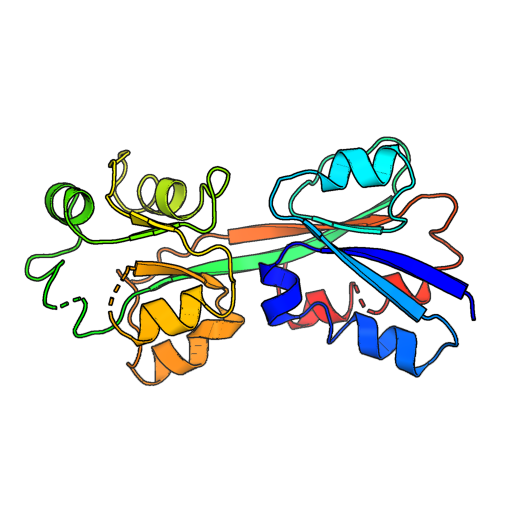 1.00 25.09 225 SER A O 1
ATOM 919 N N . TRP A 1 115 ? 32.838 2.069 -5.133 1.00 24.28 226 TRP A N 1
ATOM 920 C CA . TRP A 1 115 ? 32.079 0.874 -5.494 1.00 23.62 226 TRP A CA 1
ATOM 921 C C . TRP A 1 115 ? 32.670 0.204 -6.732 1.00 23.88 226 TRP A C 1
ATOM 922 O O . TRP A 1 115 ? 32.893 -1.001 -6.739 1.00 24.16 226 TRP A O 1
ATOM 933 N N . ILE A 1 116 ? 32.963 0.988 -7.766 1.00 23.64 227 ILE A N 1
ATOM 934 C CA . ILE A 1 116 ? 33.585 0.424 -8.977 1.00 24.41 227 ILE A CA 1
ATOM 935 C C . ILE A 1 116 ? 34.914 -0.279 -8.668 1.00 25.38 227 ILE A C 1
ATOM 936 O O . ILE A 1 116 ? 35.148 -1.409 -9.107 1.00 24.91 227 ILE A O 1
ATOM 941 N N A ARG A 1 117 ? 35.768 0.423 -7.928 0.50 25.95 228 ARG A N 1
ATOM 942 N N B ARG A 1 117 ? 35.787 0.397 -7.922 0.50 25.95 228 ARG A N 1
ATOM 943 C CA A ARG A 1 117 ? 37.089 -0.056 -7.538 0.50 26.80 228 ARG A CA 1
ATOM 944 C CA B ARG A 1 117 ? 37.113 -0.147 -7.625 0.50 26.82 228 ARG A CA 1
ATOM 945 C C A ARG A 1 117 ? 36.962 -1.426 -6.875 0.50 27.45 228 ARG A C 1
ATOM 946 C C B ARG A 1 117 ? 36.961 -1.472 -6.884 0.50 27.45 228 ARG A C 1
ATOM 947 O O A ARG A 1 117 ? 37.668 -2.379 -7.235 0.50 27.56 228 ARG A O 1
ATOM 948 O O B ARG A 1 117 ? 37.659 -2.447 -7.194 0.50 27.53 228 ARG A O 1
ATOM 963 N N . THR A 1 118 ? 36.026 -1.519 -5.937 1.00 27.81 229 THR A N 1
ATOM 964 C CA . THR A 1 118 ? 35.747 -2.746 -5.196 1.00 29.38 229 THR A CA 1
ATOM 965 C C . THR A 1 118 ? 35.091 -3.864 -6.006 1.00 29.23 229 THR A C 1
ATOM 966 O O . THR A 1 118 ? 35.454 -5.032 -5.863 1.00 28.60 229 THR A O 1
ATOM 970 N N . ALA A 1 119 ? 34.113 -3.507 -6.819 1.00 28.73 230 ALA A N 1
ATOM 971 C CA . ALA A 1 119 ? 33.316 -4.467 -7.569 1.00 29.28 230 ALA A CA 1
ATOM 972 C C . ALA A 1 119 ? 34.076 -5.048 -8.746 1.00 29.72 230 ALA A C 1
ATOM 973 O O . ALA A 1 119 ? 33.975 -6.242 -9.009 1.00 29.57 230 ALA A O 1
ATOM 975 N N A LEU A 1 120 ? 34.844 -4.203 -9.434 0.50 29.73 231 LEU A N 1
ATOM 976 N N B LEU A 1 120 ? 34.856 -4.215 -9.430 0.50 29.69 231 LEU A N 1
ATOM 977 C CA A LEU A 1 120 ? 35.543 -4.590 -10.659 0.50 29.53 231 LEU A CA 1
ATOM 978 C CA B LEU A 1 120 ? 35.550 -4.630 -10.648 0.50 29.45 231 LEU A CA 1
ATOM 979 C C A LEU A 1 120 ? 37.055 -4.754 -10.503 0.50 29.54 231 LEU A C 1
ATOM 980 C C B LEU A 1 120 ? 37.063 -4.747 -10.508 0.50 29.49 231 LEU A C 1
ATOM 981 O O A LEU A 1 120 ? 37.714 -5.240 -11.418 0.50 29.53 231 LEU A O 1
ATOM 982 O O B LEU A 1 120 ? 37.731 -5.190 -11.438 0.50 29.49 231 LEU A O 1
ATOM 991 N N . GLY A 1 121 ? 37.606 -4.347 -9.360 1.00 29.26 232 GLY A N 1
ATOM 992 C CA . GLY A 1 121 ? 39.040 -4.497 -9.097 1.00 28.99 232 GLY A CA 1
ATOM 993 C C . GLY A 1 121 ? 39.913 -3.526 -9.872 1.00 28.73 232 GLY A C 1
ATOM 994 O O . GLY A 1 121 ? 41.115 -3.717 -9.959 1.00 28.18 232 GLY A O 1
ATOM 995 N N . GLU A 1 122 ? 39.306 -2.487 -10.437 1.00 28.13 233 GLU A N 1
ATOM 996 C CA . GLU A 1 122 ? 40.035 -1.433 -11.139 1.00 28.02 233 GLU A CA 1
ATOM 997 C C . GLU A 1 122 ? 39.210 -0.150 -11.096 1.00 27.77 233 GLU A C 1
ATOM 998 O O . GLU A 1 122 ? 38.015 -0.201 -10.832 1.00 27.12 233 GLU A O 1
ATOM 1004 N N . ASP A 1 123 ? 39.858 0.985 -11.354 1.00 27.26 234 ASP A N 1
ATOM 1005 C CA . ASP A 1 123 ? 39.174 2.265 -11.443 1.00 27.15 234 ASP A CA 1
ATOM 1006 C C . ASP A 1 123 ? 38.668 2.492 -12.851 1.00 26.86 234 ASP A C 1
ATOM 1007 O O . ASP A 1 123 ? 39.392 2.313 -13.808 1.00 26.77 234 ASP A O 1
ATOM 1012 N N . VAL A 1 124 ? 37.407 2.879 -12.981 1.00 25.77 235 VAL A N 1
ATOM 1013 C CA . VAL A 1 124 ? 36.864 3.241 -14.277 1.00 26.00 235 VAL A CA 1
ATOM 1014 C C . VAL A 1 124 ? 36.305 4.648 -14.184 1.00 25.58 235 VAL A C 1
ATOM 1015 O O . VAL A 1 124 ? 35.544 4.942 -13.272 1.00 25.21 235 VAL A O 1
ATOM 1019 N N A SER A 1 125 ? 36.664 5.508 -15.138 0.50 25.56 236 SER A N 1
ATOM 1020 N N B SER A 1 125 ? 36.729 5.519 -15.101 0.50 25.46 236 SER A N 1
ATOM 1021 C CA A SER A 1 125 ? 36.093 6.850 -15.197 0.50 25.51 236 SER A CA 1
ATOM 1022 C CA B SER A 1 125 ? 36.104 6.823 -15.264 0.50 25.37 236 SER A CA 1
ATOM 1023 C C A SER A 1 125 ? 34.737 6.808 -15.897 0.50 24.98 236 SER A C 1
ATOM 1024 C C B SER A 1 125 ? 34.695 6.543 -15.756 0.50 24.86 236 SER A C 1
ATOM 1025 O O A SER A 1 125 ? 34.645 6.469 -17.081 0.50 24.89 236 SER A O 1
ATOM 1026 O O B SER A 1 125 ? 34.517 5.674 -16.617 0.50 24.86 236 SER A O 1
ATOM 1031 N N . TYR A 1 126 ? 33.702 7.211 -15.174 1.00 23.93 237 TYR A N 1
ATOM 1032 C CA . TYR A 1 126 ? 32.312 7.059 -15.625 1.00 23.20 237 TYR A CA 1
ATOM 1033 C C . TYR A 1 126 ? 31.703 8.432 -15.927 1.00 22.44 237 TYR A C 1
ATOM 1034 O O . TYR A 1 126 ? 31.977 9.391 -15.209 1.00 22.46 237 TYR A O 1
ATOM 1043 N N . PRO A 1 127 ? 30.871 8.527 -16.980 1.00 22.00 238 PRO A N 1
ATOM 1044 C CA . PRO A 1 127 ? 30.165 9.784 -17.231 1.00 21.47 238 PRO A CA 1
ATOM 1045 C C . PRO A 1 127 ? 29.056 9.917 -16.201 1.00 20.71 238 PRO A C 1
ATOM 1046 O O . PRO A 1 127 ? 28.525 8.915 -15.727 1.00 20.98 238 PRO A O 1
ATOM 1050 N N . THR A 1 128 ? 28.712 11.133 -15.821 1.00 20.06 239 THR A N 1
ATOM 1051 C CA . THR A 1 128 ? 27.761 11.263 -14.737 1.00 19.91 239 THR A CA 1
ATOM 1052 C C . THR A 1 128 ? 26.862 12.453 -14.859 1.00 19.61 239 THR A C 1
ATOM 1053 O O . THR A 1 128 ? 27.243 13.507 -15.374 1.00 19.30 239 THR A O 1
ATOM 1057 N N . HIS A 1 129 ? 25.66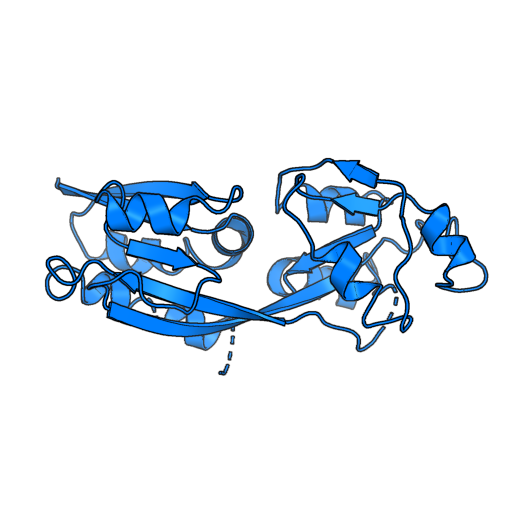4 12.285 -14.326 1.00 19.87 240 HIS A N 1
ATOM 1058 C CA . HIS A 1 129 ? 24.853 13.419 -13.941 1.00 19.27 240 HIS A CA 1
ATOM 1059 C C . HIS A 1 129 ? 25.296 13.859 -12.543 1.00 19.35 240 HIS A C 1
ATOM 1060 O O . HIS A 1 129 ? 25.793 13.050 -11.769 1.00 20.45 240 HIS A O 1
ATOM 1067 N N . TRP A 1 130 ? 25.088 15.128 -12.213 1.00 18.57 241 TRP A N 1
ATOM 1068 C CA . TRP A 1 130 ? 25.407 15.642 -10.879 1.00 19.29 241 TRP A CA 1
ATOM 1069 C C . TRP A 1 130 ? 24.114 16.034 -10.187 1.00 19.73 241 TRP A C 1
ATOM 1070 O O . TRP A 1 130 ? 23.333 16.837 -10.716 1.00 19.79 241 TRP A O 1
ATOM 1081 N N . LEU A 1 131 ? 23.889 15.460 -9.000 1.00 19.65 242 LEU A N 1
ATOM 1082 C CA . LEU A 1 131 ? 22.588 15.535 -8.360 1.00 19.54 242 LEU A CA 1
ATOM 1083 C C . LEU A 1 131 ? 22.783 15.551 -6.837 1.00 19.43 242 LEU A C 1
ATOM 1084 O O . LEU A 1 131 ? 22.856 14.501 -6.198 1.00 21.32 242 LEU A O 1
ATOM 1089 N N . PRO A 1 132 ? 22.938 16.739 -6.268 1.00 19.61 243 PRO A N 1
ATOM 1090 C CA . PRO A 1 132 ? 23.258 16.852 -4.8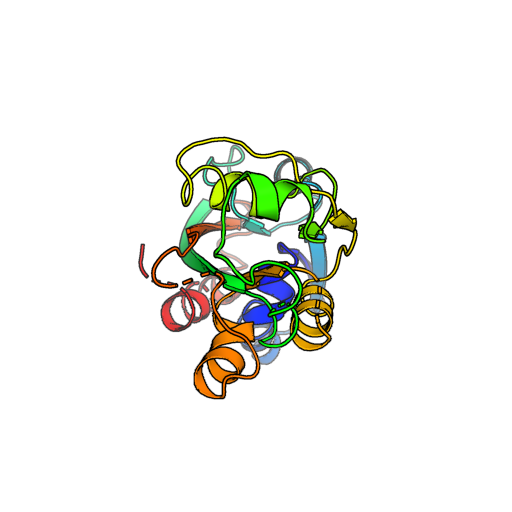38 1.00 19.67 243 PRO A CA 1
ATOM 1091 C C . PRO A 1 132 ? 22.007 16.725 -3.951 1.00 20.43 243 PRO A C 1
ATOM 1092 O O . PRO A 1 132 ? 21.587 17.682 -3.254 1.00 21.38 243 PRO A O 1
ATOM 1096 N N . SER A 1 133 ? 21.390 15.557 -3.988 1.00 20.52 244 SER A N 1
ATOM 1097 C CA . SER A 1 133 ? 20.124 15.313 -3.275 1.00 20.78 244 SER A CA 1
ATOM 1098 C C . SER A 1 133 ? 19.973 13.842 -2.986 1.00 20.35 244 SER A C 1
ATOM 1099 O O . SER A 1 133 ? 20.023 13.026 -3.899 1.00 20.19 244 SER A O 1
ATOM 1102 N N . THR A 1 134 ? 19.787 13.488 -1.713 1.00 20.02 245 THR A N 1
ATOM 1103 C CA . THR A 1 134 ? 19.596 12.065 -1.357 1.00 19.72 245 THR A CA 1
ATOM 1104 C C . THR A 1 134 ? 18.305 11.506 -1.970 1.00 20.11 245 THR A C 1
ATOM 1105 O O . THR A 1 134 ? 18.283 10.410 -2.592 1.00 20.10 245 THR A O 1
ATOM 1109 N N A ASP A 1 135 ? 17.204 12.219 -1.784 0.25 20.58 246 ASP A N 1
ATOM 1110 N N B ASP A 1 135 ? 17.237 12.253 -1.745 0.25 20.46 246 ASP A N 1
ATOM 1111 N N C ASP A 1 135 ? 17.221 12.241 -1.761 0.50 20.96 246 ASP A N 1
ATOM 1112 C CA A ASP A 1 135 ? 15.931 11.741 -2.328 0.25 20.78 246 ASP A CA 1
ATOM 1113 C CA B ASP A 1 135 ? 15.921 11.931 -2.259 0.25 20.63 246 ASP A CA 1
ATOM 1114 C CA C ASP A 1 135 ? 15.923 11.820 -2.281 0.50 21.32 246 ASP A CA 1
ATOM 1115 C C A ASP A 1 135 ? 15.907 11.877 -3.845 0.25 20.63 246 ASP A C 1
ATOM 1116 C C B ASP A 1 135 ? 15.937 11.893 -3.786 0.25 20.54 246 ASP A C 1
ATOM 1117 C C C ASP A 1 135 ? 15.930 11.878 -3.817 0.50 20.82 246 ASP A C 1
ATOM 1118 O O A ASP A 1 135 ? 15.287 11.060 -4.535 0.25 20.96 246 ASP A O 1
ATOM 1119 O O B ASP A 1 135 ? 15.378 10.986 -4.412 0.25 20.97 246 ASP A O 1
ATOM 1120 O O C ASP A 1 135 ? 15.365 11.003 -4.489 0.50 21.54 246 ASP A O 1
ATOM 1133 N N . GLY A 1 136 ? 16.586 12.893 -4.369 1.00 20.69 247 GLY A N 1
ATOM 1134 C CA . GLY A 1 136 ? 16.730 13.016 -5.826 1.00 20.71 247 GLY A CA 1
ATOM 1135 C C . GLY A 1 136 ? 17.459 11.827 -6.427 1.00 20.56 247 GLY A C 1
ATOM 1136 O O . GLY A 1 136 ? 17.063 11.313 -7.491 1.00 20.90 247 GLY A O 1
ATOM 1137 N N . PHE A 1 137 ? 18.516 11.378 -5.764 1.00 20.37 248 PHE A N 1
ATOM 1138 C CA . PHE A 1 137 ? 19.264 10.183 -6.214 1.00 20.42 248 PHE A CA 1
ATOM 1139 C C . PHE A 1 137 ? 18.313 8.989 -6.389 1.00 20.35 248 PHE A C 1
ATOM 1140 O O . PHE A 1 137 ? 18.374 8.286 -7.390 1.00 20.54 248 PHE A O 1
ATOM 1148 N N . VAL A 1 138 ? 17.452 8.753 -5.403 1.00 20.77 249 VAL A N 1
ATOM 1149 C CA . VAL A 1 138 ? 16.538 7.631 -5.472 1.00 20.99 249 VAL A CA 1
ATOM 1150 C C . VAL A 1 138 ? 15.567 7.833 -6.631 1.00 21.15 249 VAL A C 1
ATOM 1151 O O . VAL A 1 138 ? 15.337 6.940 -7.433 1.00 20.69 249 VAL A O 1
ATOM 1155 N N . LYS A 1 139 ? 15.005 9.030 -6.735 1.00 20.88 250 LYS A N 1
ATOM 1156 C CA . LYS A 1 139 ? 14.070 9.298 -7.833 1.00 21.69 250 LYS A CA 1
ATOM 1157 C C . LYS A 1 139 ? 14.712 9.118 -9.204 1.00 21.27 250 LYS A C 1
ATOM 1158 O O . LYS A 1 139 ? 14.101 8.549 -10.116 1.00 21.42 250 LYS A O 1
ATOM 1164 N N . ALA A 1 140 ? 15.945 9.593 -9.352 1.00 20.15 251 ALA A N 1
ATOM 1165 C CA . ALA A 1 140 ? 16.664 9.486 -10.624 1.00 21.31 251 ALA A CA 1
ATOM 1166 C C . ALA A 1 140 ? 16.958 8.030 -10.952 1.00 21.43 251 ALA A C 1
ATOM 1167 O O . ALA A 1 140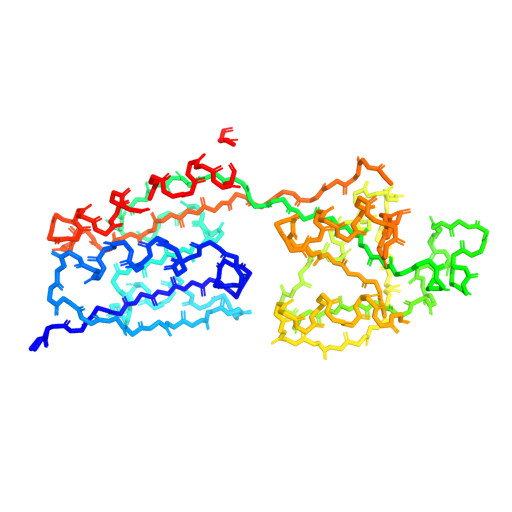 ? 16.903 7.616 -12.105 1.00 22.10 251 ALA A O 1
ATOM 1169 N N . SER A 1 141 ? 17.283 7.248 -9.927 1.00 21.53 252 SER A N 1
ATOM 1170 C CA . SER A 1 141 ? 17.534 5.812 -10.098 1.00 21.44 252 SER A CA 1
ATOM 1171 C C . SER A 1 141 ? 16.276 5.098 -10.556 1.00 20.61 252 SER A C 1
ATOM 1172 O O . SER A 1 141 ? 16.308 4.334 -11.539 1.00 20.80 252 SER A O 1
ATOM 1175 N N . LEU A 1 142 ? 15.150 5.399 -9.897 1.00 20.36 253 LEU A N 1
ATOM 1176 C CA . LEU A 1 142 ? 13.863 4.805 -10.249 1.00 20.02 253 LEU A CA 1
ATOM 1177 C C . LEU A 1 142 ? 13.408 5.204 -11.668 1.00 20.65 253 LEU A C 1
ATOM 1178 O O . LEU A 1 142 ? 12.789 4.410 -12.359 1.00 20.29 253 LEU A O 1
ATOM 1183 N N . ALA A 1 143 ? 13.713 6.441 -12.057 1.00 20.93 254 ALA A N 1
ATOM 1184 C CA . ALA A 1 143 ? 13.292 6.999 -13.333 1.00 21.57 254 ALA A CA 1
ATOM 1185 C C . ALA A 1 143 ? 14.155 6.525 -14.488 1.00 22.18 254 ALA A C 1
ATOM 1186 O O . ALA A 1 143 ? 13.912 6.920 -15.640 1.00 22.89 254 ALA A O 1
ATOM 1188 N N . GLY A 1 144 ? 15.169 5.702 -14.217 1.00 21.16 255 GLY A N 1
ATOM 1189 C CA . GLY A 1 144 ? 16.038 5.176 -15.291 1.00 21.02 255 GLY A CA 1
ATOM 1190 C C . GLY A 1 144 ? 17.077 6.158 -15.819 1.00 20.90 255 GLY A C 1
ATOM 1191 O O . GLY A 1 144 ? 17.580 6.028 -16.934 1.00 20.50 255 GLY A O 1
ATOM 1200 N N . GLY A 1 146 ? 20.030 7.189 -14.254 1.00 21.84 257 GLY A N 1
ATOM 1201 C CA . GLY A 1 146 ? 21.407 6.839 -13.966 1.00 21.34 257 GLY A CA 1
ATOM 1202 C C . GLY A 1 146 ? 21.442 5.759 -12.922 1.00 21.89 257 GLY A C 1
ATOM 1203 O O . GLY A 1 146 ? 20.398 5.344 -12.407 1.00 21.09 257 GLY A O 1
ATOM 1204 N N . TRP A 1 147 ? 22.649 5.263 -12.682 1.00 21.15 258 TRP A N 1
ATOM 1205 C CA . TRP A 1 147 ? 22.931 4.362 -11.560 1.00 20.68 258 TRP A CA 1
ATOM 1206 C C . TRP A 1 147 ? 23.719 5.107 -10.486 1.00 20.64 258 TRP A C 1
ATOM 1207 O O . TRP A 1 147 ? 24.448 6.029 -10.773 1.00 21.22 258 TRP A O 1
ATOM 1218 N N . GLY A 1 148 ? 23.554 4.689 -9.236 1.00 20.44 259 GLY A N 1
ATOM 1219 C CA . GLY A 1 148 ? 24.295 5.310 -8.158 1.00 20.83 259 GLY A CA 1
ATOM 1220 C C . GLY A 1 148 ? 24.141 4.567 -6.859 1.00 20.44 259 GLY A C 1
ATOM 1221 O O . GLY A 1 148 ? 23.368 3.613 -6.768 1.00 20.56 259 GLY A O 1
ATOM 1222 N N . LEU A 1 149 ? 24.912 5.011 -5.863 1.00 20.44 260 LEU A N 1
ATOM 1223 C CA . LEU A 1 149 ? 24.874 4.398 -4.537 1.00 20.85 260 LEU A CA 1
ATOM 1224 C C . LEU A 1 149 ? 23.792 5.065 -3.699 1.00 20.70 260 LEU A C 1
ATOM 1225 O O . LEU A 1 149 ? 23.783 6.293 -3.525 1.00 23.75 260 LEU A O 1
ATOM 1230 N N . ASN A 1 150 ? 22.855 4.264 -3.211 1.00 20.93 261 ASN A N 1
ATOM 1231 C CA . ASN A 1 150 ? 21.766 4.749 -2.398 1.00 20.25 261 ASN A CA 1
ATOM 1232 C C . ASN A 1 150 ? 21.735 4.013 -1.062 1.00 20.04 261 ASN A C 1
ATOM 1233 O O . ASN A 1 150 ? 21.947 2.784 -1.017 1.00 20.37 261 ASN A O 1
ATOM 1238 N N . PRO A 1 151 ? 21.447 4.724 0.020 1.00 19.41 262 PRO A N 1
ATOM 1239 C CA . PRO A 1 151 ? 21.291 4.026 1.300 1.00 19.17 262 PRO A CA 1
ATOM 1240 C C . PRO A 1 151 ? 20.210 2.930 1.261 1.00 19.29 262 PRO A C 1
ATOM 1241 O O . PRO A 1 151 ? 19.133 3.134 0.661 1.00 19.24 262 PRO A O 1
ATOM 1245 N N . VAL A 1 152 ? 20.495 1.797 1.904 1.00 19.61 263 VAL A N 1
ATOM 1246 C CA . VAL A 1 152 ? 19.615 0.639 1.895 1.00 20.30 263 VAL A CA 1
ATOM 1247 C C . VAL A 1 152 ? 18.206 0.978 2.388 1.00 20.87 263 VAL A C 1
ATOM 1248 O O . VAL A 1 152 ? 17.221 0.438 1.858 1.00 21.37 263 VAL A O 1
ATOM 1252 N N . GLN A 1 153 ? 18.113 1.899 3.341 1.00 20.74 264 GLN A N 1
ATOM 1253 C CA . GLN A 1 153 ? 16.817 2.256 3.935 1.00 21.83 264 GLN A CA 1
ATOM 1254 C C . GLN A 1 153 ? 15.877 2.836 2.872 1.00 21.77 264 GLN A C 1
ATOM 1255 O O . GLN A 1 153 ? 14.659 2.702 2.975 1.00 22.02 264 GLN A O 1
ATOM 1261 N N . LEU A 1 154 ? 16.439 3.475 1.855 1.00 20.39 265 LEU A N 1
ATOM 1262 C CA . LEU A 1 154 ? 15.644 4.141 0.842 1.00 20.30 265 LEU A CA 1
ATOM 1263 C C . LEU A 1 154 ? 15.367 3.274 -0.378 1.00 20.74 265 LEU A C 1
ATOM 1264 O O . LEU A 1 154 ? 14.495 3.617 -1.193 1.00 21.57 265 LEU A O 1
ATOM 1269 N N . VAL A 1 155 ? 16.077 2.156 -0.500 1.00 19.48 266 VAL A N 1
ATOM 1270 C CA . VAL A 1 155 ? 15.904 1.306 -1.672 1.00 19.96 266 VAL A CA 1
ATOM 1271 C C . VAL A 1 155 ? 15.523 -0.133 -1.389 1.00 20.09 266 VAL A C 1
ATOM 1272 O O . VAL A 1 155 ? 15.258 -0.879 -2.325 1.00 21.09 266 VAL A O 1
ATOM 1276 N N . ALA A 1 156 ? 15.444 -0.522 -0.127 1.00 20.66 267 ALA A N 1
ATOM 1277 C CA . ALA A 1 156 ? 15.129 -1.921 0.198 1.00 20.88 267 ALA A CA 1
ATOM 1278 C C . ALA A 1 156 ? 13.803 -2.377 -0.397 1.00 22.05 267 ALA A C 1
ATOM 1279 O O . ALA A 1 156 ? 13.733 -3.464 -1.005 1.00 21.04 267 ALA A O 1
ATOM 1281 N N . GLU A 1 157 ? 12.754 -1.569 -0.238 1.00 22.37 268 GLU A N 1
ATOM 1282 C CA . GLU A 1 157 ? 11.443 -1.960 -0.766 1.00 23.85 268 GLU A CA 1
ATOM 1283 C C . GLU A 1 157 ? 11.446 -1.963 -2.294 1.00 22.59 268 GLU A C 1
ATOM 1284 O O . GLU A 1 157 ? 10.847 -2.841 -2.915 1.00 23.05 268 GLU A O 1
ATOM 1290 N N . HIS A 1 158 ? 12.135 -0.993 -2.893 1.00 21.61 269 HIS A N 1
ATOM 1291 C CA . HIS A 1 158 ? 12.222 -0.940 -4.355 1.00 21.24 269 HIS A CA 1
ATOM 1292 C C . HIS A 1 158 ? 12.923 -2.166 -4.920 1.00 21.09 269 HIS A C 1
ATOM 1293 O O . HIS A 1 158 ? 12.494 -2.716 -5.945 1.00 21.27 269 HIS A O 1
ATOM 1300 N N . LEU A 1 159 ? 13.988 -2.597 -4.243 1.00 20.90 270 LEU A N 1
ATOM 1301 C CA . LEU A 1 159 ? 14.735 -3.802 -4.607 1.00 21.35 270 LEU A CA 1
ATOM 1302 C C . LEU A 1 159 ? 13.858 -5.040 -4.510 1.00 22.33 270 LEU A C 1
ATOM 1303 O O . LEU A 1 159 ? 13.828 -5.865 -5.434 1.00 22.21 270 LEU A O 1
ATOM 1308 N N . ALA A 1 160 ? 13.118 -5.134 -3.410 1.00 22.53 271 ALA A N 1
ATOM 1309 C CA . ALA A 1 160 ? 12.219 -6.261 -3.181 1.00 23.16 271 ALA A CA 1
ATOM 1310 C C . ALA A 1 160 ? 11.125 -6.324 -4.257 1.00 23.50 271 ALA A C 1
ATOM 1311 O O . ALA A 1 160 ? 10.769 -7.415 -4.701 1.00 23.98 271 ALA A O 1
ATOM 1313 N N . ALA A 1 161 ? 10.636 -5.160 -4.693 1.00 23.54 272 ALA A N 1
ATOM 1314 C CA . ALA A 1 161 ? 9.564 -5.067 -5.693 1.00 23.38 272 ALA A CA 1
ATOM 1315 C C . ALA A 1 161 ? 10.069 -5.175 -7.119 1.00 23.12 272 ALA A C 1
ATOM 1316 O O . ALA A 1 161 ? 9.267 -5.356 -8.045 1.00 23.73 272 ALA A O 1
ATOM 1318 N N . GLY A 1 162 ? 11.377 -5.045 -7.314 1.00 22.69 273 GLY A N 1
ATOM 1319 C CA . GLY A 1 162 ? 11.966 -5.095 -8.659 1.00 22.44 273 GLY A CA 1
ATOM 1320 C C . GLY A 1 162 ? 11.961 -3.770 -9.401 1.00 21.49 273 GLY A C 1
ATOM 1321 O O . GLY A 1 162 ? 12.274 -3.732 -10.599 1.00 21.52 273 GLY A O 1
ATOM 1322 N N . ARG A 1 163 ? 11.613 -2.684 -8.708 1.00 20.96 274 ARG A N 1
ATOM 1323 C CA . ARG A 1 163 ? 11.638 -1.344 -9.303 1.00 21.53 274 ARG A CA 1
ATOM 1324 C C . ARG A 1 163 ? 13.071 -0.829 -9.428 1.00 20.95 274 ARG A C 1
ATOM 1325 O O . ARG A 1 163 ? 13.364 0.054 -10.241 1.00 21.00 274 ARG A O 1
ATOM 1333 N N . LEU A 1 164 ? 13.943 -1.344 -8.570 1.00 20.53 275 LEU A N 1
ATOM 1334 C CA . LEU A 1 164 ? 15.373 -1.188 -8.715 1.00 20.01 275 LEU A CA 1
ATOM 1335 C C . LEU A 1 164 ? 16.025 -2.564 -8.677 1.00 20.56 275 LEU A C 1
ATOM 1336 O O . LEU A 1 164 ? 15.445 -3.525 -8.159 1.00 19.89 275 LEU A O 1
ATOM 1341 N N A VAL A 1 165 ? 17.220 -2.662 -9.240 0.50 20.16 276 VAL A N 1
ATOM 1342 N N B VAL A 1 165 ? 17.246 -2.608 -9.220 0.50 20.38 276 VAL A N 1
ATOM 1343 C CA A VAL A 1 165 ? 18.022 -3.846 -9.085 0.50 21.00 276 VAL A CA 1
ATOM 1344 C CA B VAL A 1 165 ? 18.085 -3.789 -9.361 0.50 21.41 276 VAL A CA 1
ATOM 1345 C C A VAL A 1 165 ? 19.434 -3.397 -8.779 0.50 21.35 276 VAL A C 1
ATOM 1346 C C B VAL A 1 165 ? 19.459 -3.378 -8.811 0.50 21.57 276 VAL A C 1
ATOM 1347 O O A VAL A 1 165 ? 19.833 -2.270 -9.100 0.50 21.38 276 VAL A O 1
ATOM 1348 O O B VAL A 1 165 ? 19.859 -2.221 -8.987 0.50 21.62 276 VAL A O 1
ATOM 1355 N N . GLU A 1 166 ? 20.178 -4.290 -8.144 1.00 21.06 277 GLU A N 1
ATOM 1356 C CA . GLU A 1 166 ? 21.576 -4.038 -7.815 1.00 22.05 277 GLU A CA 1
ATOM 1357 C C . GLU A 1 166 ? 22.410 -4.295 -9.055 1.00 22.59 277 GLU A C 1
ATOM 1358 O O . GLU A 1 166 ? 22.225 -5.325 -9.711 1.00 21.21 277 GLU A O 1
ATOM 1364 N N . LEU A 1 167 ? 23.317 -3.385 -9.386 1.00 22.09 278 LEU A N 1
ATOM 1365 C CA . LEU A 1 167 ? 24.229 -3.642 -10.513 1.00 22.58 278 LEU A CA 1
ATOM 1366 C C . LEU A 1 167 ? 24.963 -4.959 -10.365 1.00 23.99 278 LEU A C 1
ATOM 1367 O O . LEU A 1 167 ? 25.104 -5.719 -11.344 1.00 22.59 278 LEU A O 1
ATOM 1388 N N . PRO A 1 169 ? 24.706 -7.811 -7.393 1.00 25.95 280 PRO A N 1
ATOM 1389 C CA . PRO A 1 169 ? 24.222 -8.280 -6.099 1.00 26.49 280 PRO A CA 1
ATOM 1390 C C . PRO A 1 169 ? 25.352 -8.639 -5.144 1.00 26.47 280 PRO A C 1
ATOM 1391 O O . PRO A 1 169 ? 26.346 -9.238 -5.559 1.00 26.42 280 PRO A O 1
ATOM 1395 N N . GLY A 1 170 ? 25.221 -8.244 -3.883 1.00 26.50 281 GLY A N 1
ATOM 1396 C CA . GLY A 1 170 ? 26.165 -8.663 -2.876 1.00 26.25 281 GLY A CA 1
ATOM 1397 C C . GLY A 1 170 ? 27.405 -7.804 -2.873 1.00 25.78 281 GLY A C 1
ATOM 1398 O O . GLY A 1 170 ? 28.444 -8.254 -2.422 1.00 25.84 281 GLY A O 1
ATOM 1399 N N . THR A 1 171 ? 27.294 -6.554 -3.339 1.00 24.34 282 THR A N 1
ATOM 1400 C CA . THR A 1 171 ? 28.441 -5.639 -3.341 1.00 24.06 282 THR A CA 1
ATOM 1401 C C . THR A 1 171 ? 28.118 -4.321 -2.612 1.00 24.19 282 THR A C 1
ATOM 1402 O O . THR A 1 171 ? 28.327 -3.233 -3.163 1.00 23.55 282 THR A O 1
ATOM 1406 N N . PRO A 1 172 ? 27.640 -4.419 -1.360 1.00 23.12 283 PRO A N 1
ATOM 1407 C CA . PRO A 1 172 ? 27.314 -3.177 -0.659 1.00 23.30 283 PRO A CA 1
ATOM 1408 C C . PRO A 1 172 ? 28.547 -2.362 -0.317 1.00 22.82 283 PRO A C 1
ATOM 1409 O O . PRO A 1 172 ? 29.676 -2.895 -0.266 1.00 22.65 283 PRO A O 1
ATOM 1413 N N A LEU A 1 173 ? 28.326 -1.078 -0.066 0.70 22.26 284 LEU A N 1
ATOM 1414 N N B LEU A 1 173 ? 28.326 -1.072 -0.085 0.30 22.21 284 LEU A N 1
ATOM 1415 C CA A LEU A 1 173 ? 29.356 -0.151 0.373 0.70 22.64 284 LEU A CA 1
ATOM 1416 C CA B LEU A 1 173 ? 29.356 -0.156 0.373 0.30 22.05 284 LEU A CA 1
ATOM 1417 C C A LEU A 1 173 ? 28.913 0.357 1.735 0.70 22.16 284 LEU A C 1
ATOM 1418 C C B LEU A 1 173 ? 28.920 0.369 1.729 0.30 21.97 284 LEU A C 1
ATOM 1419 O O A LEU A 1 173 ? 27.828 0.948 1.862 0.70 21.73 284 LEU A O 1
ATOM 1420 O O B LEU A 1 173 ? 27.861 0.995 1.848 0.30 21.79 284 LEU A O 1
ATOM 1429 N N . ASP A 1 174 ? 29.739 0.114 2.740 1.00 22.03 285 ASP A N 1
ATOM 1430 C CA . ASP A 1 174 ? 29.403 0.451 4.124 1.00 22.15 285 ASP A CA 1
ATOM 1431 C C . ASP A 1 174 ? 30.199 1.644 4.623 1.00 21.81 285 ASP A C 1
ATOM 1432 O O . ASP A 1 174 ? 31.434 1.644 4.564 1.00 22.69 285 ASP A O 1
ATOM 1437 N N . ILE A 1 175 ? 29.493 2.620 5.185 1.00 21.63 286 ILE A N 1
ATOM 1438 C CA . ILE A 1 175 ? 30.098 3.814 5.734 1.00 21.16 286 ILE A CA 1
ATOM 1439 C C . ILE A 1 175 ? 29.758 3.898 7.230 1.00 20.07 286 ILE A C 1
ATOM 1440 O O . ILE A 1 175 ? 28.600 4.113 7.613 1.00 19.43 286 ILE A O 1
ATOM 1445 N N . PRO A 1 176 ? 30.754 3.693 8.082 1.00 20.30 287 PRO A N 1
ATOM 1446 C CA . PRO A 1 176 ? 30.496 3.869 9.515 1.00 19.84 287 PRO A CA 1
ATOM 1447 C C . PRO A 1 176 ? 30.215 5.335 9.825 1.00 19.94 287 PRO A C 1
ATOM 1448 O O . PRO A 1 176 ? 30.860 6.220 9.233 1.00 20.13 287 PRO A O 1
ATOM 1452 N N . LEU A 1 177 ? 29.280 5.578 10.742 1.00 19.40 288 LEU A N 1
ATOM 1453 C CA . LEU A 1 177 ? 28.926 6.928 11.152 1.00 19.25 288 LEU A CA 1
ATOM 1454 C C . LEU A 1 177 ? 29.214 7.139 12.638 1.00 20.05 288 LEU A C 1
ATOM 1455 O O . LEU A 1 177 ? 29.234 6.191 13.416 1.00 20.07 288 LEU A O 1
ATOM 1460 N N . TYR A 1 178 ? 29.448 8.397 12.994 1.00 19.29 289 TYR A N 1
ATOM 1461 C CA . TYR A 1 178 ? 29.842 8.783 14.342 1.00 20.01 289 TYR A CA 1
ATOM 1462 C C . TYR A 1 178 ? 29.035 9.989 14.785 1.00 20.83 289 TYR A C 1
ATOM 1463 O O . TYR A 1 178 ? 28.627 10.816 13.977 1.00 20.82 289 TYR A O 1
ATOM 1472 N N . TRP A 1 179 ? 28.802 10.077 16.090 1.00 20.39 290 TRP A N 1
ATOM 1473 C CA . TRP A 1 179 ? 28.162 11.216 16.712 1.00 19.96 290 TRP A CA 1
ATOM 1474 C C . TRP A 1 179 ? 29.242 11.933 17.520 1.00 20.71 290 TRP A C 1
ATOM 1475 O O . TRP A 1 179 ? 29.831 11.339 18.460 1.00 20.27 290 TRP A O 1
ATOM 1486 N N . GLN A 1 180 ? 29.506 13.189 17.171 1.00 20.60 291 GLN A N 1
ATOM 1487 C CA . GLN A 1 180 ? 30.559 14.007 17.793 1.00 21.64 291 GLN A CA 1
ATOM 1488 C C . GLN A 1 180 ? 29.845 15.128 18.524 1.00 22.13 291 GLN A C 1
ATOM 1489 O O . GLN A 1 180 ? 28.931 15.725 17.972 1.00 22.69 291 GLN A O 1
ATOM 1495 N N . VAL A 1 181 ? 30.178 15.352 19.796 1.00 20.58 292 VAL A N 1
ATOM 1496 C CA . VAL A 1 181 ? 29.510 16.373 20.601 1.00 21.02 292 VAL A CA 1
ATOM 1497 C C . VAL A 1 181 ? 30.538 17.214 21.316 1.00 20.32 292 VAL A C 1
ATOM 1498 O O . VAL A 1 181 ? 31.492 16.688 21.899 1.00 19.77 292 VAL A O 1
ATOM 1502 N N . ASN A 1 182 ? 30.362 18.531 21.255 1.00 20.00 293 ASN A N 1
ATOM 1503 C CA . ASN A 1 182 ? 31.200 19.459 22.017 1.00 19.91 293 ASN A CA 1
ATOM 1504 C C . ASN A 1 182 ? 31.184 19.051 23.488 1.00 19.24 293 ASN A C 1
ATOM 1505 O O . ASN A 1 182 ? 30.117 18.925 24.092 1.00 18.67 293 ASN A O 1
ATOM 1510 N N A ARG A 1 183 ? 32.372 18.863 24.063 0.50 19.76 294 ARG A N 1
ATOM 1511 N N B ARG A 1 183 ? 32.355 18.851 24.077 0.50 19.85 294 ARG A N 1
ATOM 1512 C CA A ARG A 1 183 ? 32.489 18.315 25.420 0.50 19.93 294 ARG A CA 1
ATOM 1513 C CA B ARG A 1 183 ? 32.405 18.276 25.421 0.50 20.05 294 ARG A CA 1
ATOM 1514 C C A ARG A 1 183 ? 31.773 19.184 26.455 0.50 20.17 294 ARG A C 1
ATOM 1515 C C B ARG A 1 183 ? 31.818 19.193 26.499 0.50 20.24 294 ARG A C 1
ATOM 1516 O O A ARG A 1 183 ? 31.220 18.659 27.408 0.50 20.25 294 ARG A O 1
ATOM 1517 O O B ARG A 1 183 ? 31.426 18.716 27.550 0.50 20.23 294 ARG A O 1
ATOM 1532 N N . LEU A 1 184 ? 31.768 20.498 26.236 1.00 19.80 295 LEU A N 1
ATOM 1533 C CA . LEU A 1 184 ? 31.135 21.445 27.157 1.00 20.69 295 LEU A CA 1
ATOM 1534 C C . LEU A 1 184 ? 29.606 21.421 27.137 1.00 20.51 295 LEU A C 1
ATOM 1535 O O . LEU A 1 184 ? 28.971 21.866 28.113 1.00 20.72 295 LEU A O 1
ATOM 1540 N N . ALA A 1 185 ? 29.044 20.899 26.052 1.00 19.59 296 ALA A N 1
ATOM 1541 C CA . ALA A 1 185 ? 27.600 20.765 25.882 1.00 19.35 296 ALA A CA 1
ATOM 1542 C C . ALA A 1 185 ? 27.132 19.344 26.159 1.00 19.79 296 ALA A C 1
ATOM 1543 O O . ALA A 1 185 ? 25.923 19.121 26.267 1.00 20.03 296 ALA A O 1
ATOM 1545 N N . ALA A 1 186 ? 28.049 18.376 26.261 1.00 19.12 297 ALA A N 1
ATOM 1546 C CA . ALA A 1 186 ? 27.668 16.945 26.221 1.00 19.84 297 ALA A CA 1
ATOM 1547 C C . ALA A 1 186 ? 26.687 16.534 27.316 1.00 20.09 297 ALA A C 1
ATOM 1548 O O . ALA A 1 186 ? 25.679 15.855 27.038 1.00 21.19 297 ALA A O 1
ATOM 1550 N N . GLU A 1 187 ? 26.957 16.918 28.561 1.00 20.54 298 GLU A N 1
ATOM 1551 C CA . GLU A 1 187 ? 26.052 16.515 29.650 1.00 21.05 298 GLU A CA 1
ATOM 1552 C C . GLU A 1 187 ? 24.651 17.109 29.493 1.00 22.06 298 GLU A C 1
ATOM 1553 O O . GLU A 1 187 ? 23.647 16.420 29.675 1.00 20.94 298 GLU A O 1
ATOM 1559 N N A ARG A 1 188 ? 24.618 18.389 29.165 0.50 22.50 299 ARG A N 1
ATOM 1560 N N B ARG A 1 188 ? 24.580 18.382 29.143 0.50 22.55 299 ARG A N 1
ATOM 1561 C CA A ARG A 1 188 ? 23.381 19.086 28.901 0.50 23.78 299 ARG A CA 1
ATOM 1562 C CA B ARG A 1 188 ? 23.296 19.042 28.946 0.50 23.88 299 ARG A CA 1
ATOM 1563 C C A ARG A 1 188 ? 22.569 18.394 27.820 0.50 23.66 299 ARG A C 1
ATOM 1564 C C B ARG A 1 188 ? 22.534 18.501 27.729 0.50 23.74 299 ARG A C 1
ATOM 1565 O O A ARG A 1 188 ? 21.355 18.238 27.973 0.50 24.24 299 ARG A O 1
ATOM 1566 O O B ARG A 1 188 ? 21.310 18.604 27.653 0.50 24.40 299 ARG A O 1
ATOM 1581 N N . LEU A 1 189 ? 23.260 17.934 26.773 1.00 23.66 300 LEU A N 1
ATOM 1582 C CA . LEU A 1 189 ? 22.634 17.281 25.612 1.00 22.73 300 LEU A CA 1
ATOM 1583 C C . LEU A 1 189 ? 22.602 15.758 25.705 1.00 21.24 300 LEU A C 1
ATOM 1584 O O . LEU A 1 189 ? 22.388 15.103 24.701 1.00 20.30 300 LEU A O 1
ATOM 1589 N N . ALA A 1 190 ? 22.717 15.197 26.909 1.00 20.66 301 ALA A N 1
ATOM 1590 C CA . ALA A 1 190 ? 22.726 13.746 27.079 1.00 20.24 301 ALA A CA 1
ATOM 1591 C C . ALA A 1 190 ? 21.456 13.105 26.502 1.00 20.68 301 ALA A C 1
ATOM 1592 O O . ALA A 1 190 ? 21.517 12.025 25.931 1.00 20.12 301 ALA A O 1
ATOM 1594 N N . GLY A 1 191 ? 20.320 13.772 26.660 1.00 21.00 302 GLY A N 1
ATOM 1595 C CA . GLY A 1 191 ? 19.038 13.260 26.109 1.00 22.37 302 GLY A CA 1
ATOM 1596 C C . GLY A 1 191 ? 19.023 13.149 24.596 1.00 21.69 302 GLY A C 1
ATOM 1597 O O . GLY A 1 191 ? 18.487 12.193 24.014 1.00 22.38 302 GLY A O 1
ATOM 1598 N N . LEU A 1 192 ? 19.622 14.140 23.952 1.00 21.74 303 LEU A N 1
ATOM 1599 C CA . LEU A 1 192 ? 19.751 14.139 22.507 1.00 21.22 303 LEU A CA 1
ATOM 1600 C C . LEU A 1 192 ? 20.624 12.975 22.086 1.00 21.10 303 LEU A C 1
ATOM 1601 O O . LEU A 1 192 ? 20.267 12.183 21.207 1.00 21.76 303 LEU A O 1
ATOM 1606 N N . THR A 1 193 ? 21.790 12.879 22.719 1.00 20.86 304 THR A N 1
ATOM 1607 C CA . THR A 1 193 ? 22.701 11.777 22.487 1.00 19.90 304 THR A CA 1
ATOM 1608 C C . THR A 1 193 ? 22.058 10.432 22.677 1.00 20.09 304 THR A C 1
ATOM 1609 O O . THR A 1 193 ? 22.249 9.555 21.832 1.00 19.73 304 THR A O 1
ATOM 1613 N N . ALA A 1 194 ? 21.291 10.250 23.750 1.00 19.78 305 ALA A N 1
ATOM 1614 C CA . ALA A 1 194 ? 20.636 8.980 23.984 1.00 20.32 305 ALA A CA 1
ATOM 1615 C C . ALA A 1 194 ? 19.732 8.626 22.804 1.00 20.23 305 ALA A C 1
ATOM 1616 O O . ALA A 1 194 ? 19.693 7.492 22.368 1.00 19.87 305 ALA A O 1
ATOM 1618 N N . ASN A 1 195 ? 18.984 9.610 22.329 1.00 21.06 306 ASN A N 1
ATOM 1619 C CA . ASN A 1 195 ? 18.087 9.408 21.165 1.00 20.76 306 ASN A CA 1
ATOM 1620 C C . ASN A 1 195 ? 18.830 9.149 19.858 1.00 21.12 306 ASN A C 1
ATOM 1621 O O . ASN A 1 195 ? 18.414 8.316 19.064 1.00 21.87 306 ASN A O 1
ATOM 1642 N N . VAL A 1 197 ? 22.009 7.851 19.534 1.00 20.62 308 VAL A N 1
ATOM 1643 C CA . VAL A 1 197 ? 22.591 6.524 19.650 1.00 20.82 308 VAL A CA 1
ATOM 1644 C C . VAL A 1 197 ? 21.562 5.403 19.628 1.00 20.41 308 VAL A C 1
ATOM 1645 O O . VAL A 1 197 ? 21.746 4.404 18.920 1.00 20.21 308 VAL A O 1
ATOM 1649 N N . GLY A 1 198 ? 20.460 5.550 20.366 1.00 21.83 309 GLY A N 1
ATOM 1650 C CA . GLY A 1 198 ? 19.417 4.539 20.403 1.00 22.32 309 GLY A CA 1
ATOM 1651 C C . GLY A 1 198 ? 18.709 4.309 19.072 1.00 22.73 309 GLY A C 1
ATOM 1652 O O . GLY A 1 198 ? 18.406 3.178 18.692 1.00 23.35 309 GLY A O 1
ATOM 1653 N N . THR A 1 199 ? 18.439 5.392 18.362 1.00 23.20 310 THR A N 1
ATOM 1654 C CA . THR A 1 199 ? 17.792 5.303 17.054 1.00 22.08 310 THR A CA 1
ATOM 1655 C C . THR A 1 199 ? 18.732 4.652 16.043 1.00 22.85 310 THR A C 1
ATOM 1656 O O . THR A 1 199 ? 18.314 3.782 15.269 1.00 22.84 310 THR A O 1
ATOM 1660 N N . ALA A 1 200 ? 19.996 5.073 16.025 1.00 22.51 311 ALA A N 1
ATOM 1661 C CA . ALA A 1 200 ? 20.963 4.502 15.093 1.00 22.79 311 ALA A CA 1
ATOM 1662 C C . ALA A 1 200 ? 21.156 2.995 15.343 1.00 23.19 311 ALA A C 1
ATOM 1663 O O . ALA A 1 200 ? 21.349 2.228 14.402 1.00 23.04 311 ALA A O 1
ATOM 1665 N N . ARG A 1 201 ? 21.101 2.584 16.612 1.00 23.91 312 ARG A N 1
ATOM 1666 C CA . ARG A 1 201 ? 21.209 1.171 16.970 1.00 25.76 312 ARG A CA 1
ATOM 1667 C C . ARG A 1 201 ? 20.157 0.309 16.271 1.00 26.67 312 ARG A C 1
ATOM 1668 O O . ARG A 1 201 ? 20.440 -0.823 15.875 1.00 26.93 312 ARG A O 1
ATOM 1676 N N . VAL A 1 202 ? 18.954 0.850 16.113 1.00 26.87 313 VAL A N 1
ATOM 1677 C CA . VAL A 1 202 ? 17.869 0.124 15.483 1.00 27.90 313 VAL A CA 1
ATOM 1678 C C . VAL A 1 202 ? 17.983 0.137 13.960 1.00 27.84 313 VAL A C 1
ATOM 1679 O O . VAL A 1 202 ? 17.683 -0.856 13.308 1.00 28.21 313 VAL A O 1
ATOM 1683 N N . VAL A 1 203 ? 18.432 1.258 13.406 1.00 26.22 314 VAL A N 1
ATOM 1684 C CA . VAL A 1 203 ? 18.402 1.493 11.958 1.00 27.10 314 VAL A CA 1
ATOM 1685 C C . VAL A 1 203 ? 19.670 1.139 11.204 1.00 25.83 314 VAL A C 1
ATOM 1686 O O . VAL A 1 203 ? 19.607 0.684 10.055 1.00 25.63 314 VAL A O 1
ATOM 1690 N N . LEU A 1 204 ? 20.831 1.402 11.804 1.00 24.81 315 LEU A N 1
ATOM 1691 C CA . LEU A 1 204 ? 22.101 1.162 11.133 1.00 24.95 315 LEU A CA 1
ATOM 1692 C C . LEU A 1 204 ? 22.564 -0.244 11.447 1.00 26.07 315 LEU A C 1
ATOM 1693 O O . LEU A 1 204 ? 22.026 -0.891 12.356 1.00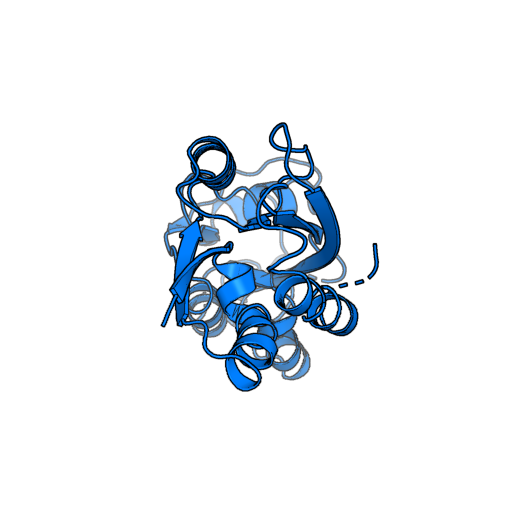 26.72 315 LEU A O 1
ATOM 1714 N N . PRO A 1 206 ? 25.168 -2.879 13.056 1.00 29.47 317 PRO A N 1
ATOM 1715 C CA . PRO A 1 206 ? 26.014 -2.776 14.240 1.00 30.99 317 PRO A CA 1
ATOM 1716 C C . PRO A 1 206 ? 27.500 -2.641 13.910 1.00 33.39 317 PRO A C 1
ATOM 1717 O O . PRO A 1 206 ? 27.959 -3.139 12.878 1.00 33.67 317 PRO A O 1
ATOM 1721 N N . VAL A 1 207 ? 28.230 -1.977 14.802 1.00 35.80 318 VAL A N 1
ATOM 1722 C CA . VAL A 1 207 ? 29.669 -1.741 14.633 1.00 38.18 318 VAL A CA 1
ATOM 1723 C C . VAL A 1 207 ? 30.434 -3.014 14.912 1.00 39.30 318 VAL A C 1
ATOM 1724 O O . VAL A 1 207 ? 30.894 -3.666 13.973 1.00 41.98 318 VAL A O 1
#